Protein AF-A0A291L810-F1 (afdb_monomer_lite)

pLDDT: mean 79.3, std 9.6, range [50.78, 90.25]

Organism: Crocidura elongata (NCBI:txid61088)

Secondary structure (DSSP, 8-state):
-HHHHHHHHHHHHHHHHHHH--HHHHHHHHHHHHHHHHHHHHHHTT--HHHHHHHHHHHHHHHHHHHHHS--TT-TT-HHHHHHHHHHHHHHHHHHHHHHHHHHTT-------SS-HHHHHHHHHHHHHHHHH-GGGHHHHHHHHHHHHHHHHHHHTT-TTHHHHHHHHHHHHHTS--S--S-HHHHHHHHHHHHHHHHHHHHH----HHHH--

InterPro domains:
  IPR029713 Transmembrane protein 168 [PTHR14437] (1-214)

Structure (mmCIF, N/CA/C/O backbone):
data_AF-A0A291L810-F1
#
_entry.id   AF-A0A291L810-F1
#
loop_
_atom_site.group_PDB
_atom_site.id
_atom_site.type_symbol
_atom_site.label_atom_id
_atom_site.label_alt_id
_atom_site.label_comp_id
_atom_site.label_asym_id
_atom_site.label_entity_id
_atom_site.label_seq_id
_atom_site.pdbx_PDB_ins_code
_atom_site.Cartn_x
_atom_site.Cartn_y
_atom_site.Cartn_z
_atom_site.occupancy
_atom_site.B_iso_or_equiv
_atom_site.auth_seq_id
_atom_site.auth_comp_id
_atom_site.auth_asym_id
_atom_site.auth_atom_id
_atom_site.pdbx_PDB_model_num
ATOM 1 N N . ALA A 1 1 ? -8.582 -10.663 -1.928 1.00 64.94 1 ALA A N 1
ATOM 2 C CA . ALA A 1 1 ? -8.037 -9.400 -2.481 1.00 64.94 1 ALA A CA 1
ATOM 3 C C . ALA A 1 1 ? -6.508 -9.417 -2.631 1.00 64.94 1 ALA A C 1
ATOM 5 O O . ALA A 1 1 ? -6.028 -9.236 -3.743 1.00 64.94 1 ALA A O 1
ATOM 6 N N . ARG A 1 2 ? -5.734 -9.691 -1.564 1.00 77.38 2 ARG A N 1
ATOM 7 C CA . ARG A 1 2 ? -4.259 -9.557 -1.574 1.00 77.38 2 ARG A CA 1
ATOM 8 C C . ARG A 1 2 ? -3.499 -10.483 -2.536 1.00 77.38 2 ARG A C 1
ATOM 10 O O . ARG A 1 2 ? -2.485 -10.066 -3.075 1.00 77.38 2 ARG A O 1
ATOM 17 N N . PHE A 1 3 ? -3.995 -11.693 -2.800 1.00 81.00 3 PHE A N 1
ATOM 18 C CA . PHE A 1 3 ? -3.371 -12.594 -3.780 1.00 81.00 3 PHE A CA 1
ATOM 19 C C . PHE A 1 3 ? -3.403 -12.014 -5.204 1.00 81.00 3 PHE A C 1
ATOM 21 O O . PHE A 1 3 ? -2.368 -11.935 -5.852 1.00 81.00 3 PHE A O 1
ATOM 28 N N . ASN A 1 4 ? -4.560 -11.519 -5.657 1.00 84.62 4 ASN A N 1
ATOM 29 C CA . ASN A 1 4 ? -4.678 -10.881 -6.974 1.00 84.62 4 ASN A CA 1
ATOM 30 C C . ASN A 1 4 ? -3.794 -9.637 -7.084 1.00 84.62 4 ASN A C 1
ATOM 32 O O . ASN A 1 4 ? -3.175 -9.427 -8.120 1.00 84.62 4 ASN A O 1
ATOM 36 N N . LEU A 1 5 ? -3.700 -8.848 -6.009 1.00 83.69 5 LEU A N 1
ATOM 37 C CA . LEU A 1 5 ? -2.794 -7.703 -5.946 1.00 83.69 5 LEU A CA 1
ATOM 38 C C . LEU A 1 5 ? -1.328 -8.141 -6.095 1.00 83.69 5 LEU A C 1
ATOM 40 O O . LEU A 1 5 ? -0.593 -7.540 -6.868 1.00 83.69 5 LEU A O 1
ATOM 44 N N . LEU A 1 6 ? -0.912 -9.211 -5.409 1.00 85.56 6 LEU A N 1
ATOM 45 C CA . LEU A 1 6 ? 0.442 -9.755 -5.528 1.00 85.56 6 LEU A CA 1
ATOM 46 C C . LEU A 1 6 ? 0.737 -10.211 -6.960 1.00 85.56 6 LEU A C 1
ATOM 48 O O . LEU A 1 6 ? 1.769 -9.843 -7.508 1.00 85.56 6 LEU A O 1
ATOM 52 N N . VAL A 1 7 ? -0.186 -10.943 -7.591 1.00 87.00 7 VAL A N 1
ATOM 53 C CA . VAL A 1 7 ? -0.047 -11.372 -8.993 1.00 87.00 7 VAL A CA 1
ATOM 54 C C . VAL A 1 7 ? 0.062 -10.166 -9.929 1.00 87.00 7 VAL A C 1
ATOM 56 O O . VAL A 1 7 ? 0.928 -10.154 -10.801 1.00 87.00 7 VAL A O 1
ATOM 59 N N . ALA A 1 8 ? -0.761 -9.133 -9.719 1.00 86.81 8 ALA A N 1
ATOM 60 C CA . ALA A 1 8 ? -0.705 -7.894 -10.491 1.00 86.81 8 ALA A CA 1
ATOM 61 C C . ALA A 1 8 ? 0.661 -7.204 -10.356 1.00 86.81 8 ALA A C 1
ATOM 63 O O . ALA A 1 8 ? 1.276 -6.840 -11.354 1.00 86.81 8 ALA A O 1
ATOM 64 N N . ILE A 1 9 ? 1.164 -7.074 -9.125 1.00 86.75 9 ILE A N 1
ATOM 65 C CA . ILE A 1 9 ? 2.464 -6.462 -8.837 1.00 86.75 9 ILE A CA 1
ATOM 66 C C . ILE A 1 9 ? 3.596 -7.269 -9.482 1.00 86.75 9 ILE A C 1
ATOM 68 O O . ILE A 1 9 ? 4.455 -6.692 -10.145 1.00 86.75 9 ILE A O 1
ATOM 72 N N . CYS A 1 10 ? 3.595 -8.597 -9.333 1.00 86.75 10 CYS A N 1
ATOM 73 C CA . CYS A 1 10 ? 4.609 -9.459 -9.935 1.00 86.75 10 CYS A CA 1
ATOM 74 C C . CYS A 1 10 ? 4.617 -9.346 -11.462 1.00 86.75 10 CYS A C 1
ATOM 76 O O . CYS A 1 10 ? 5.689 -9.216 -12.049 1.00 86.75 10 CYS A O 1
ATOM 78 N N . LEU A 1 11 ? 3.440 -9.355 -12.097 1.00 86.62 11 LEU A N 1
ATOM 79 C CA . LEU A 1 11 ? 3.327 -9.199 -13.545 1.00 86.62 11 LEU A CA 1
ATOM 80 C C . LEU A 1 11 ? 3.824 -7.818 -13.995 1.00 86.62 11 LEU A C 1
ATOM 82 O O . LEU A 1 11 ? 4.634 -7.743 -14.914 1.00 86.62 11 LEU A O 1
ATOM 86 N N . GLY A 1 12 ? 3.421 -6.746 -13.307 1.00 84.75 12 GLY A N 1
ATOM 87 C CA . GLY A 1 12 ? 3.855 -5.384 -13.625 1.00 84.75 12 GLY A CA 1
ATOM 88 C C . GLY A 1 12 ? 5.368 -5.192 -13.508 1.00 84.75 12 GLY A C 1
ATOM 89 O O . GLY A 1 12 ? 5.995 -4.600 -14.385 1.00 84.75 12 GLY A O 1
ATOM 90 N N . LEU A 1 13 ? 5.987 -5.747 -12.462 1.00 84.81 13 LEU A N 1
ATOM 91 C CA . LEU A 1 13 ? 7.443 -5.713 -12.295 1.00 84.81 13 LEU A CA 1
ATOM 92 C C . LEU A 1 13 ? 8.166 -6.568 -13.337 1.00 84.81 13 LEU A C 1
ATOM 94 O O . LEU A 1 13 ? 9.202 -6.151 -13.853 1.00 84.81 13 LEU A O 1
ATOM 98 N N . TYR A 1 14 ? 7.613 -7.734 -13.674 1.00 84.50 14 TYR A N 1
ATOM 99 C CA . TYR A 1 14 ? 8.175 -8.621 -14.687 1.00 84.50 14 TYR A CA 1
ATOM 100 C C . TYR A 1 14 ? 8.178 -7.980 -16.076 1.00 84.50 14 TYR A C 1
ATOM 102 O O . TYR A 1 14 ? 9.209 -7.995 -16.740 1.00 84.50 14 TYR A O 1
ATOM 110 N N . VAL A 1 15 ? 7.067 -7.368 -16.498 1.00 84.06 15 VAL A N 1
ATOM 111 C CA . VAL A 1 15 ? 6.963 -6.678 -17.799 1.00 84.06 15 VAL A CA 1
ATOM 112 C C . VAL A 1 15 ? 7.990 -5.555 -17.899 1.00 84.06 15 VAL A C 1
ATOM 114 O O . VAL A 1 15 ? 8.681 -5.415 -18.911 1.00 84.06 15 VAL A O 1
ATOM 117 N N . ARG A 1 16 ? 8.142 -4.785 -16.819 1.00 80.31 16 ARG A N 1
ATOM 118 C CA . ARG A 1 16 ? 9.119 -3.696 -16.755 1.00 80.31 16 ARG A CA 1
ATOM 119 C C . ARG A 1 16 ? 10.543 -4.220 -16.796 1.00 80.31 16 ARG A C 1
ATOM 121 O O . ARG A 1 16 ? 11.357 -3.661 -17.527 1.00 80.31 16 ARG A O 1
ATOM 128 N N . TRP A 1 17 ? 10.847 -5.301 -16.079 1.00 83.44 17 TRP A N 1
ATOM 129 C CA . TRP A 1 17 ? 12.155 -5.950 -16.150 1.00 83.44 17 TRP A CA 1
ATOM 130 C C . TRP A 1 17 ? 12.455 -6.513 -17.547 1.00 83.44 17 TRP A C 1
ATOM 132 O O . TRP A 1 17 ? 13.520 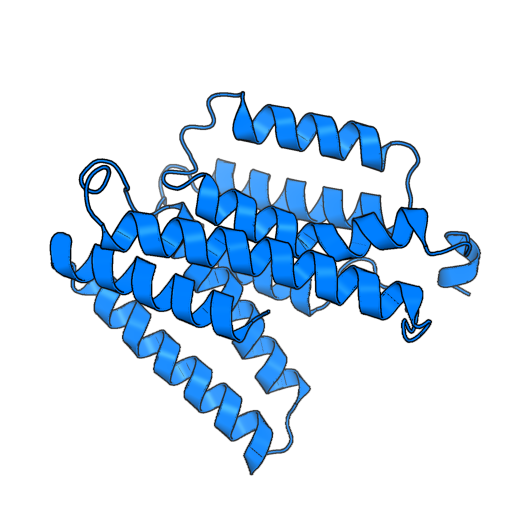-6.228 -18.087 1.00 83.44 17 TRP A O 1
ATOM 142 N N . GLU A 1 18 ? 11.517 -7.249 -18.154 1.00 81.19 18 GLU A N 1
ATOM 143 C CA . GLU A 1 18 ? 11.664 -7.878 -19.478 1.00 81.19 18 GLU A CA 1
ATOM 144 C C . GLU A 1 18 ? 12.058 -6.854 -20.549 1.00 81.19 18 GLU A C 1
ATOM 146 O O . GLU A 1 18 ? 12.870 -7.140 -21.426 1.00 81.19 18 GLU A O 1
ATOM 151 N N . LYS A 1 19 ? 11.505 -5.643 -20.460 1.00 75.94 19 LYS A N 1
ATOM 152 C CA . LYS A 1 19 ? 11.691 -4.600 -21.470 1.00 75.94 19 LYS A CA 1
ATOM 153 C C . LYS A 1 19 ? 12.819 -3.616 -21.154 1.00 75.94 19 LYS A C 1
ATOM 155 O O . LYS A 1 19 ? 13.452 -3.123 -22.081 1.00 75.94 19 LYS A O 1
ATOM 160 N N . THR A 1 20 ? 13.082 -3.315 -19.879 1.00 74.38 20 THR A N 1
ATOM 161 C CA . THR A 1 20 ? 14.196 -2.421 -19.491 1.00 74.38 20 THR A CA 1
ATOM 162 C C . THR A 1 20 ? 15.519 -3.155 -19.291 1.00 74.38 20 THR A C 1
ATOM 164 O O . THR A 1 20 ? 16.556 -2.500 -19.211 1.00 74.38 20 THR A O 1
ATOM 167 N N . ALA A 1 21 ? 15.495 -4.490 -19.170 1.00 76.06 21 ALA A N 1
ATOM 168 C CA . ALA A 1 21 ? 16.636 -5.332 -18.798 1.00 76.06 21 ALA A CA 1
ATOM 169 C C . ALA A 1 21 ? 17.384 -4.842 -17.539 1.00 76.06 21 ALA A C 1
ATOM 171 O O . ALA A 1 21 ? 18.554 -5.163 -17.325 1.00 76.06 21 ALA A O 1
ATOM 172 N N . ASN A 1 22 ? 16.717 -4.055 -16.687 1.00 78.19 22 ASN A N 1
ATOM 173 C CA . ASN A 1 22 ? 17.349 -3.418 -15.544 1.00 78.19 22 ASN A CA 1
ATOM 174 C C . ASN A 1 22 ? 17.525 -4.431 -14.406 1.00 78.19 22 ASN A C 1
ATOM 176 O O . ASN A 1 22 ? 16.554 -4.875 -13.786 1.00 78.19 22 ASN A O 1
ATOM 180 N N . SER A 1 23 ? 18.777 -4.776 -14.108 1.00 82.31 23 SER A N 1
ATOM 181 C CA . SER A 1 23 ? 19.137 -5.725 -13.053 1.00 82.31 23 SER A CA 1
ATOM 182 C C . SER A 1 23 ? 18.634 -5.302 -11.670 1.00 82.31 23 SER A C 1
ATOM 184 O O . SER A 1 23 ? 18.330 -6.170 -10.853 1.00 82.31 23 SER A O 1
ATOM 186 N N . LEU A 1 24 ? 18.453 -4.001 -11.416 1.00 81.31 24 LEU A N 1
ATOM 187 C CA . LEU A 1 24 ? 17.927 -3.500 -10.143 1.00 81.31 24 LEU A CA 1
ATOM 188 C C . LEU A 1 24 ? 16.493 -3.975 -9.879 1.00 81.31 24 LEU A C 1
ATOM 190 O O . LEU A 1 24 ? 16.187 -4.381 -8.760 1.00 81.31 24 LEU A O 1
ATOM 194 N N . ILE A 1 25 ? 15.629 -3.986 -10.902 1.00 82.06 25 ILE A N 1
ATOM 195 C CA . ILE A 1 25 ? 14.236 -4.449 -10.762 1.00 82.06 25 ILE A CA 1
ATOM 196 C C . ILE A 1 25 ? 14.217 -5.939 -10.409 1.00 82.06 25 ILE A C 1
ATOM 198 O O . ILE A 1 25 ? 13.468 -6.355 -9.527 1.00 82.06 25 ILE A O 1
ATOM 202 N N . LEU A 1 26 ? 15.086 -6.731 -11.043 1.00 83.50 26 LEU A N 1
ATOM 203 C CA . LEU A 1 26 ? 15.217 -8.160 -10.763 1.00 83.50 26 LEU A CA 1
ATOM 204 C C . LEU A 1 26 ? 15.710 -8.419 -9.335 1.00 83.50 26 LEU A C 1
ATOM 206 O O . LEU A 1 26 ? 15.138 -9.249 -8.632 1.00 83.50 26 LEU A O 1
ATOM 210 N N . VAL A 1 27 ? 16.745 -7.698 -8.892 1.00 87.06 27 VAL A N 1
ATOM 211 C CA . VAL A 1 27 ? 17.282 -7.821 -7.528 1.00 87.06 27 VAL A CA 1
ATOM 212 C C . VAL A 1 27 ? 16.207 -7.484 -6.499 1.00 87.06 27 VAL A C 1
ATOM 214 O O . VAL A 1 27 ? 16.008 -8.245 -5.554 1.00 87.06 27 VAL A O 1
ATOM 217 N N . ILE A 1 28 ? 15.468 -6.391 -6.706 1.00 85.69 28 ILE A N 1
ATOM 218 C CA . ILE A 1 28 ? 14.358 -5.991 -5.836 1.00 85.69 28 ILE A CA 1
ATOM 219 C C . ILE A 1 28 ? 13.256 -7.057 -5.821 1.00 85.69 28 ILE A C 1
ATOM 221 O O . ILE A 1 28 ? 12.733 -7.398 -4.760 1.00 85.69 28 ILE A O 1
ATOM 225 N N . PHE A 1 29 ? 12.920 -7.614 -6.983 1.00 83.06 29 PHE A N 1
ATOM 226 C CA . PHE A 1 29 ? 11.912 -8.660 -7.098 1.00 83.06 29 PHE A CA 1
ATOM 227 C C . PHE A 1 29 ? 12.305 -9.931 -6.329 1.00 83.06 29 PHE A C 1
ATOM 229 O O . PHE A 1 29 ? 11.512 -10.447 -5.539 1.00 83.06 29 PHE A O 1
ATOM 236 N N . ILE A 1 30 ? 13.547 -10.399 -6.496 1.00 87.12 30 ILE A N 1
ATOM 237 C CA . ILE A 1 30 ? 14.083 -11.571 -5.785 1.00 87.12 30 ILE A CA 1
ATOM 238 C C . ILE A 1 30 ? 14.142 -11.309 -4.277 1.00 87.12 30 ILE A C 1
ATOM 240 O O . ILE A 1 30 ? 13.699 -12.151 -3.492 1.00 87.12 30 ILE A O 1
ATOM 244 N N . LEU A 1 31 ? 14.633 -10.134 -3.868 1.00 89.12 31 LEU A N 1
ATOM 245 C CA . LEU A 1 31 ? 14.649 -9.721 -2.465 1.00 89.12 31 LEU A CA 1
ATOM 246 C C . LEU A 1 31 ? 13.238 -9.761 -1.871 1.00 89.12 31 LEU A C 1
ATOM 248 O O . LEU A 1 31 ? 13.052 -10.185 -0.734 1.00 89.12 31 LEU A O 1
ATOM 252 N N . GLY A 1 32 ? 12.229 -9.405 -2.661 1.00 85.56 32 GLY A N 1
ATOM 253 C CA . GLY A 1 32 ? 10.847 -9.459 -2.221 1.00 85.56 32 GLY A CA 1
ATOM 254 C C . GLY A 1 32 ? 10.278 -10.839 -2.009 1.00 85.56 32 GLY A C 1
ATOM 255 O O . GLY A 1 32 ? 9.612 -11.075 -1.001 1.00 85.56 32 GLY A O 1
ATOM 256 N N . LEU A 1 33 ? 10.585 -11.772 -2.905 1.00 86.56 33 LEU A N 1
ATOM 257 C CA . LEU A 1 33 ? 10.244 -13.175 -2.691 1.00 86.56 33 LEU A CA 1
ATOM 258 C C . LEU A 1 33 ? 10.929 -13.721 -1.434 1.00 86.56 33 LEU A C 1
ATOM 260 O O . LEU A 1 33 ? 10.309 -14.460 -0.672 1.00 86.56 33 LEU A O 1
ATOM 264 N N . PHE A 1 34 ? 12.169 -13.305 -1.174 1.00 89.31 34 PHE A N 1
ATOM 265 C CA . PHE A 1 34 ? 12.895 -13.689 0.033 1.00 89.31 34 PHE A CA 1
ATOM 266 C C . PHE A 1 34 ? 12.247 -13.131 1.309 1.00 89.31 34 PHE A C 1
ATOM 268 O O . PHE A 1 34 ? 12.009 -13.885 2.252 1.00 89.31 34 PHE A O 1
ATOM 275 N N . VAL A 1 35 ? 11.882 -11.844 1.329 1.00 89.06 35 VAL A N 1
ATOM 276 C CA . VAL A 1 35 ? 11.187 -11.213 2.466 1.00 89.06 35 VAL A CA 1
ATOM 277 C C . VAL A 1 35 ? 9.827 -11.866 2.721 1.00 89.06 35 VAL A C 1
ATOM 279 O O . VAL A 1 35 ? 9.501 -12.167 3.870 1.00 89.06 35 VAL A O 1
ATOM 282 N N . LEU A 1 36 ? 9.051 -12.156 1.671 1.00 86.81 36 LEU A N 1
ATOM 283 C CA . LEU A 1 36 ? 7.776 -12.872 1.796 1.00 86.81 36 LEU A CA 1
ATOM 284 C C . LEU A 1 36 ? 7.968 -14.321 2.276 1.00 86.81 36 LEU A C 1
ATOM 286 O O . LEU A 1 36 ? 7.165 -14.825 3.066 1.00 86.81 36 LEU A O 1
ATOM 290 N N . GLY A 1 37 ? 9.047 -14.980 1.847 1.00 87.69 37 GLY A N 1
ATOM 291 C CA . GLY A 1 37 ? 9.449 -16.297 2.337 1.00 87.69 37 GLY A CA 1
ATOM 292 C C . GLY A 1 37 ? 9.769 -16.279 3.833 1.00 87.69 37 GLY A C 1
ATOM 293 O O . GLY A 1 37 ? 9.211 -17.075 4.586 1.00 87.69 37 GLY A O 1
ATOM 294 N N . ILE A 1 38 ? 10.583 -15.320 4.289 1.00 88.88 38 ILE A N 1
ATOM 295 C CA . ILE A 1 38 ? 10.876 -15.122 5.718 1.00 88.88 38 ILE A CA 1
ATOM 296 C C . ILE A 1 38 ? 9.594 -14.831 6.497 1.00 88.88 38 ILE A C 1
ATOM 298 O O . ILE A 1 38 ? 9.373 -15.432 7.545 1.00 88.88 38 ILE A O 1
ATOM 302 N N . ALA A 1 39 ? 8.725 -13.955 5.986 1.00 88.62 39 ALA A N 1
ATOM 303 C CA . ALA A 1 39 ? 7.445 -13.667 6.623 1.00 88.62 39 ALA A CA 1
ATOM 304 C C . ALA A 1 39 ? 6.593 -14.940 6.763 1.00 88.62 39 ALA A C 1
ATOM 306 O O . ALA A 1 39 ? 5.995 -15.170 7.814 1.00 88.62 39 ALA A O 1
ATOM 307 N N . SER A 1 40 ? 6.589 -15.808 5.749 1.00 86.50 40 SER A N 1
ATOM 308 C CA . SER A 1 40 ? 5.877 -17.090 5.794 1.00 86.50 40 SER A CA 1
ATOM 309 C C . SER A 1 40 ? 6.468 -18.036 6.847 1.00 86.50 40 SER A C 1
ATOM 311 O O . SER A 1 40 ? 5.721 -18.641 7.612 1.00 86.50 40 SER A O 1
ATOM 313 N N . ILE A 1 41 ? 7.799 -18.121 6.950 1.00 89.88 41 ILE A N 1
ATOM 314 C CA . ILE A 1 41 ? 8.481 -18.923 7.980 1.00 89.88 41 ILE A CA 1
ATOM 315 C C . ILE A 1 41 ? 8.173 -18.380 9.381 1.00 89.88 41 ILE A C 1
ATOM 317 O O . ILE A 1 41 ? 7.841 -19.148 10.279 1.00 89.88 41 ILE A O 1
ATOM 321 N N . LEU A 1 42 ? 8.232 -17.061 9.578 1.00 87.56 42 LEU A N 1
ATOM 322 C CA . LEU A 1 42 ? 7.894 -16.432 10.858 1.00 87.56 42 LEU A CA 1
ATOM 323 C C . LEU A 1 42 ? 6.446 -16.713 11.273 1.00 87.56 42 LEU A C 1
ATOM 325 O O . LEU A 1 42 ? 6.183 -16.919 12.457 1.00 87.56 42 LEU A O 1
ATOM 329 N N . TYR A 1 43 ? 5.530 -16.758 10.303 1.00 88.12 43 TYR A N 1
ATOM 330 C CA . TYR A 1 43 ? 4.129 -17.085 10.543 1.00 88.12 43 TYR A CA 1
ATOM 331 C C . TYR A 1 43 ? 3.955 -18.547 10.960 1.00 88.12 43 TYR A C 1
ATOM 333 O O . TYR A 1 43 ? 3.457 -18.821 12.046 1.00 88.12 43 TYR A O 1
ATOM 341 N N . TYR A 1 44 ? 4.400 -19.487 10.122 1.00 87.94 44 TYR A N 1
ATOM 342 C CA . TYR A 1 44 ? 4.106 -20.908 10.318 1.00 87.94 44 TYR A CA 1
ATOM 343 C C . TYR A 1 44 ? 5.023 -21.599 11.328 1.00 87.94 44 TYR A C 1
ATOM 345 O O . TYR A 1 44 ? 4.573 -22.482 12.050 1.00 87.94 44 TYR A O 1
ATOM 353 N N . TYR A 1 45 ? 6.303 -21.229 11.373 1.00 88.81 45 TYR A N 1
ATOM 354 C CA . TYR A 1 45 ? 7.297 -21.924 12.190 1.00 88.81 45 TYR A CA 1
ATOM 355 C C . TYR A 1 45 ? 7.465 -21.283 13.567 1.00 88.81 45 TYR A C 1
ATOM 357 O O . TYR A 1 45 ? 7.513 -21.976 14.579 1.00 88.81 45 TYR A O 1
ATOM 365 N N . PHE A 1 46 ? 7.525 -19.951 13.617 1.00 85.38 46 PHE A N 1
ATOM 366 C CA . PHE A 1 46 ? 7.744 -19.216 14.866 1.00 85.38 46 PHE A CA 1
ATOM 367 C C . PHE A 1 46 ? 6.448 -18.732 15.527 1.00 85.38 46 PHE A C 1
ATOM 369 O O . PHE A 1 46 ? 6.512 -18.173 16.620 1.00 85.38 46 PHE A O 1
ATOM 376 N N . SER A 1 47 ? 5.281 -18.931 14.894 1.00 85.38 47 SER A N 1
ATOM 377 C CA . SER A 1 47 ? 3.980 -18.417 15.364 1.00 85.38 47 SER A CA 1
ATOM 378 C C . SER A 1 47 ? 3.994 -16.905 15.657 1.00 85.38 47 SER A C 1
ATOM 380 O O . SER A 1 47 ? 3.214 -16.396 16.461 1.00 85.38 47 SER A O 1
ATOM 382 N N . MET A 1 48 ? 4.895 -16.157 15.009 1.00 86.56 48 MET A N 1
ATOM 383 C CA . MET A 1 48 ? 5.049 -14.712 15.179 1.00 86.56 48 MET A CA 1
ATOM 384 C C . MET A 1 48 ? 4.189 -13.971 14.153 1.00 86.56 48 MET A C 1
ATOM 386 O O . MET A 1 48 ? 4.691 -13.312 13.237 1.00 86.56 48 MET A O 1
ATOM 390 N N . GLU A 1 49 ? 2.869 -14.071 14.315 1.00 85.81 49 GLU A N 1
ATOM 391 C CA . GLU A 1 49 ? 1.888 -13.537 13.362 1.00 85.81 49 GLU A CA 1
ATOM 392 C C . GLU A 1 49 ? 2.050 -12.030 13.128 1.00 85.81 49 GLU A C 1
ATOM 394 O O . GLU A 1 49 ? 2.051 -11.567 11.989 1.00 85.81 49 GLU A O 1
ATOM 399 N N . ALA A 1 50 ? 2.256 -11.256 14.198 1.00 83.06 50 ALA A N 1
ATOM 400 C CA . ALA A 1 50 ? 2.392 -9.804 14.108 1.00 83.06 50 ALA A CA 1
ATOM 401 C C . ALA A 1 50 ? 3.638 -9.377 13.316 1.00 83.06 50 ALA A C 1
ATOM 403 O O . ALA A 1 50 ? 3.560 -8.462 12.496 1.00 83.06 50 ALA A O 1
ATOM 404 N N . ALA A 1 51 ? 4.776 -10.048 13.527 1.00 82.69 51 ALA A N 1
ATOM 405 C CA . ALA A 1 51 ? 6.023 -9.746 12.826 1.00 82.69 51 ALA A CA 1
ATOM 406 C C . ALA A 1 51 ? 5.940 -10.127 11.341 1.00 82.69 51 ALA A C 1
ATOM 408 O O . ALA A 1 51 ? 6.372 -9.363 10.479 1.00 82.69 51 ALA A O 1
ATOM 409 N N . SER A 1 52 ? 5.325 -11.274 11.042 1.00 87.06 52 SER A N 1
ATOM 410 C CA . SER A 1 52 ? 5.072 -11.715 9.670 1.00 87.06 52 SER A CA 1
ATOM 411 C C . SER A 1 52 ? 4.162 -10.745 8.912 1.00 87.06 52 SER A C 1
ATOM 413 O O . SER A 1 52 ? 4.518 -10.257 7.836 1.00 87.06 52 SER A O 1
ATOM 415 N N . LEU A 1 53 ? 3.011 -10.406 9.503 1.00 85.62 53 LEU A N 1
ATOM 416 C CA . LEU A 1 53 ? 2.055 -9.480 8.902 1.00 85.62 53 LEU A CA 1
ATOM 417 C C . LEU A 1 53 ? 2.687 -8.106 8.695 1.00 85.62 53 LEU A C 1
ATOM 419 O O . LEU A 1 53 ? 2.540 -7.534 7.618 1.00 85.62 53 LEU A O 1
ATOM 423 N N . SER A 1 54 ? 3.437 -7.623 9.687 1.00 86.94 54 SER A N 1
ATOM 424 C CA . SER A 1 54 ? 4.228 -6.399 9.598 1.00 86.94 54 SER A CA 1
ATOM 425 C C . SER A 1 54 ? 5.137 -6.432 8.362 1.00 86.94 54 SER A C 1
ATOM 427 O O . SER A 1 54 ? 4.894 -5.702 7.403 1.00 86.94 54 SER A O 1
ATOM 429 N N . LEU A 1 55 ? 6.083 -7.371 8.285 1.00 87.50 55 LEU A N 1
ATOM 430 C CA . LEU A 1 55 ? 6.998 -7.484 7.142 1.00 87.50 55 LEU A CA 1
ATOM 431 C C . LEU A 1 55 ? 6.272 -7.559 5.792 1.00 87.50 55 LEU A C 1
ATOM 433 O O . LEU A 1 55 ? 6.667 -6.875 4.847 1.00 87.50 55 LEU A O 1
ATOM 437 N N . SER A 1 56 ? 5.184 -8.332 5.710 1.00 86.56 56 SER A N 1
ATOM 438 C CA . SER A 1 56 ? 4.406 -8.452 4.475 1.00 86.56 56 SER A CA 1
ATOM 439 C C . SER A 1 56 ? 3.787 -7.119 4.037 1.00 86.56 56 SER A C 1
ATOM 441 O O . SER A 1 56 ? 3.905 -6.753 2.872 1.00 86.56 56 SER A O 1
ATOM 443 N N . ASN A 1 57 ? 3.186 -6.358 4.959 1.00 88.88 57 ASN A N 1
ATOM 444 C CA . ASN A 1 57 ? 2.527 -5.082 4.663 1.00 88.88 57 ASN A CA 1
ATOM 445 C C . ASN A 1 57 ? 3.533 -4.014 4.223 1.00 88.88 57 ASN A C 1
ATOM 447 O O . ASN A 1 57 ? 3.302 -3.324 3.231 1.00 88.88 57 ASN A O 1
ATOM 451 N N . LEU A 1 58 ? 4.679 -3.925 4.909 1.00 89.19 58 LEU A N 1
ATOM 452 C CA . LEU A 1 58 ? 5.761 -3.023 4.502 1.00 89.19 58 LEU A CA 1
ATOM 453 C C . LEU A 1 58 ? 6.228 -3.352 3.087 1.00 89.19 58 LEU A C 1
ATOM 455 O O . LEU A 1 58 ? 6.375 -2.461 2.251 1.00 89.19 58 LEU A O 1
ATOM 459 N N . TRP A 1 59 ? 6.414 -4.641 2.806 1.00 90.25 59 TRP A N 1
ATOM 460 C CA . TRP A 1 59 ? 6.879 -5.082 1.503 1.00 90.25 59 TRP A CA 1
ATOM 461 C C . TRP A 1 59 ? 5.854 -4.832 0.388 1.00 90.25 59 TRP A C 1
ATOM 463 O O . TRP A 1 59 ? 6.221 -4.403 -0.705 1.00 90.25 59 TRP A O 1
ATOM 473 N N . PHE A 1 60 ? 4.561 -5.025 0.659 1.00 86.88 60 PHE A N 1
ATOM 474 C CA . PHE A 1 60 ? 3.496 -4.684 -0.289 1.00 86.88 60 PHE A CA 1
ATOM 475 C C . PHE A 1 60 ? 3.477 -3.193 -0.627 1.00 86.88 60 PHE A C 1
ATOM 477 O O . PHE A 1 60 ? 3.438 -2.844 -1.809 1.00 86.88 60 PHE A O 1
ATOM 484 N N . GLY A 1 61 ? 3.554 -2.326 0.388 1.00 86.50 61 GLY A N 1
ATOM 485 C CA . GLY A 1 61 ? 3.645 -0.879 0.187 1.00 86.50 61 GLY A CA 1
ATOM 486 C C . GLY A 1 61 ? 4.860 -0.492 -0.657 1.00 86.50 61 GLY A C 1
ATOM 487 O O . GLY A 1 61 ? 4.752 0.308 -1.586 1.00 86.50 61 GLY A O 1
ATOM 488 N N . PHE A 1 62 ? 6.000 -1.135 -0.395 1.00 89.19 62 PHE A N 1
ATOM 489 C CA . PHE A 1 62 ? 7.234 -0.928 -1.144 1.00 89.19 62 PHE A CA 1
ATOM 490 C C . PHE A 1 62 ? 7.119 -1.330 -2.621 1.00 89.19 62 PHE A C 1
ATOM 492 O O . PHE A 1 62 ? 7.410 -0.524 -3.505 1.00 89.19 62 PHE A O 1
ATOM 499 N N . LEU A 1 63 ? 6.649 -2.544 -2.922 1.00 88.50 63 LEU A N 1
ATOM 500 C CA . LEU A 1 63 ? 6.523 -2.996 -4.312 1.00 88.50 63 LEU A CA 1
ATOM 501 C C . LEU A 1 63 ? 5.511 -2.163 -5.110 1.00 88.50 63 LEU A C 1
ATOM 503 O O . LEU A 1 63 ? 5.740 -1.866 -6.284 1.00 88.50 63 LEU A O 1
ATOM 507 N N . LEU A 1 64 ? 4.396 -1.776 -4.483 1.00 86.62 64 LEU A N 1
ATOM 508 C CA . LEU A 1 64 ? 3.378 -0.960 -5.138 1.00 86.62 64 LEU A CA 1
ATOM 509 C C . LEU A 1 64 ? 3.870 0.477 -5.369 1.00 86.62 64 LEU A C 1
ATOM 511 O O . LEU A 1 64 ? 3.604 1.053 -6.425 1.00 86.62 64 LEU A O 1
ATOM 515 N N . GLY A 1 65 ? 4.656 1.022 -4.434 1.00 86.81 65 GLY A N 1
ATOM 516 C CA . GLY A 1 65 ? 5.381 2.277 -4.628 1.00 86.81 65 GLY A CA 1
ATOM 517 C C . GLY A 1 65 ? 6.354 2.203 -5.802 1.00 86.81 65 GLY A C 1
ATOM 518 O O . GLY A 1 65 ? 6.339 3.076 -6.667 1.00 86.81 65 GLY A O 1
ATOM 519 N N . LEU A 1 66 ? 7.121 1.116 -5.917 1.00 85.25 66 LEU A N 1
ATOM 520 C CA . LEU A 1 66 ? 8.030 0.911 -7.046 1.00 85.25 66 LEU A CA 1
ATOM 521 C C . LEU A 1 66 ? 7.273 0.913 -8.387 1.00 85.25 66 LEU A C 1
ATOM 523 O O . LEU A 1 66 ? 7.695 1.565 -9.341 1.00 85.25 66 LEU A O 1
ATOM 527 N N . LEU A 1 67 ? 6.117 0.240 -8.446 1.00 84.69 67 LEU A N 1
ATOM 528 C CA . LEU A 1 67 ? 5.260 0.202 -9.635 1.00 84.69 67 LEU A CA 1
ATOM 529 C C . LEU A 1 67 ? 4.665 1.582 -9.986 1.00 84.69 67 LEU A C 1
ATOM 531 O O . LEU A 1 67 ? 4.471 1.895 -11.160 1.00 84.69 67 LEU A O 1
ATOM 535 N N . CYS A 1 68 ? 4.409 2.434 -8.994 1.00 81.56 68 CYS A N 1
ATOM 536 C CA . CYS A 1 68 ? 3.902 3.790 -9.204 1.00 81.56 68 CYS A CA 1
ATOM 537 C C . CYS A 1 68 ? 4.921 4.717 -9.896 1.00 81.56 68 CYS A C 1
ATOM 539 O O . CYS A 1 68 ? 4.541 5.504 -10.768 1.00 81.56 68 CYS A O 1
ATOM 541 N N . PHE A 1 69 ? 6.200 4.627 -9.516 1.00 76.12 69 PHE A N 1
ATOM 542 C CA . PHE A 1 69 ? 7.236 5.592 -9.919 1.00 76.12 69 PHE A CA 1
ATOM 543 C C . PHE A 1 69 ? 8.137 5.143 -11.069 1.00 76.12 69 PHE A C 1
ATOM 545 O O . PHE A 1 69 ? 8.749 5.983 -11.722 1.00 76.12 69 PHE A O 1
ATOM 552 N N . LEU A 1 70 ? 8.230 3.841 -11.328 1.00 75.75 70 LEU A N 1
ATOM 553 C CA . LEU A 1 70 ? 8.942 3.330 -12.497 1.00 75.75 70 LEU A CA 1
ATOM 554 C C . LEU A 1 70 ? 8.261 3.816 -13.792 1.00 75.75 70 LEU A C 1
ATOM 556 O O . LEU A 1 70 ? 7.029 3.810 -13.892 1.00 75.75 70 LEU A O 1
ATOM 560 N N . ASP A 1 71 ? 9.088 4.233 -14.753 1.00 67.12 71 ASP A N 1
ATOM 561 C CA . ASP A 1 71 ? 8.667 4.865 -16.006 1.00 67.12 71 ASP A CA 1
ATOM 562 C C . ASP A 1 71 ? 7.689 3.984 -16.795 1.00 67.12 71 ASP A C 1
ATOM 564 O O . ASP A 1 71 ? 7.804 2.757 -16.796 1.00 67.12 71 ASP A O 1
ATOM 568 N N . ASN A 1 72 ? 6.711 4.625 -17.433 1.00 63.72 72 ASN A N 1
ATOM 569 C CA . ASN A 1 72 ? 5.643 3.994 -18.203 1.00 63.72 72 ASN A CA 1
ATOM 570 C C . ASN A 1 72 ? 5.641 4.363 -19.698 1.00 63.72 72 ASN A C 1
ATOM 572 O O . ASN A 1 72 ? 4.826 3.848 -20.471 1.00 63.72 72 ASN A O 1
ATOM 576 N N . SER A 1 73 ? 6.523 5.273 -20.110 1.00 58.44 73 SER A N 1
ATOM 577 C CA . SER A 1 73 ? 6.464 5.949 -21.409 1.00 58.44 73 SER A CA 1
ATOM 578 C C . SER A 1 73 ? 6.644 5.019 -22.615 1.00 58.44 73 SER A C 1
ATOM 580 O O . SER A 1 73 ? 6.022 5.246 -23.654 1.00 58.44 73 SER A O 1
ATOM 582 N N . SER A 1 74 ? 7.410 3.933 -22.486 1.00 59.03 74 SER A N 1
ATOM 583 C CA . SER A 1 74 ? 7.682 2.992 -23.584 1.00 59.03 74 SER A CA 1
ATOM 584 C C . SER A 1 74 ? 6.721 1.795 -23.667 1.00 59.03 74 SER A C 1
ATOM 586 O O . SER A 1 74 ? 6.804 1.021 -24.619 1.00 59.03 74 SER A O 1
ATOM 588 N N . PHE A 1 75 ? 5.774 1.649 -22.728 1.00 62.12 75 PHE A N 1
ATOM 589 C CA . PHE A 1 75 ? 5.003 0.403 -22.532 1.00 62.12 75 PHE A CA 1
ATOM 590 C C . PHE A 1 75 ? 3.507 0.523 -22.873 1.00 62.12 75 PHE A C 1
ATOM 592 O O . PHE A 1 75 ? 2.722 -0.386 -22.607 1.00 62.12 75 PHE A O 1
ATOM 599 N N . LYS A 1 76 ? 3.087 1.642 -23.481 1.00 60.97 76 LYS A N 1
ATOM 600 C CA . LYS A 1 76 ? 1.666 2.002 -23.668 1.00 60.97 76 LYS A CA 1
ATOM 601 C C . LYS A 1 76 ? 0.861 1.022 -24.541 1.00 60.97 76 LYS A C 1
ATOM 603 O O . LYS A 1 76 ? -0.356 0.983 -24.407 1.00 60.97 76 LYS A O 1
ATOM 608 N N . ASN A 1 77 ? 1.532 0.231 -25.385 1.00 63.47 77 ASN A N 1
ATOM 609 C CA . ASN A 1 77 ? 0.904 -0.704 -26.330 1.00 63.47 77 ASN A CA 1
ATOM 610 C C . ASN A 1 77 ? 1.155 -2.193 -26.003 1.00 63.47 77 ASN A C 1
ATOM 612 O O . ASN A 1 77 ? 0.751 -3.055 -26.783 1.00 63.47 77 ASN A O 1
ATOM 616 N N . ASP A 1 78 ? 1.828 -2.526 -24.894 1.00 77.44 78 ASP A N 1
ATOM 617 C CA . ASP A 1 78 ? 2.099 -3.925 -24.536 1.00 77.44 78 ASP A CA 1
ATOM 618 C C . ASP A 1 78 ? 0.880 -4.572 -23.854 1.00 77.44 78 ASP A C 1
ATOM 620 O O . ASP A 1 78 ? 0.384 -4.106 -22.827 1.00 77.44 78 ASP A O 1
ATOM 624 N N . VAL A 1 79 ? 0.435 -5.720 -24.377 1.00 80.94 79 VAL A N 1
ATOM 625 C CA . VAL A 1 79 ? -0.727 -6.471 -23.857 1.00 80.94 79 VAL A CA 1
ATOM 626 C C . VAL A 1 79 ? -0.554 -6.843 -22.377 1.00 80.94 79 VAL A C 1
ATOM 628 O O . VAL A 1 79 ? -1.516 -6.832 -21.612 1.00 80.94 79 VAL A O 1
ATOM 631 N N . LYS A 1 80 ? 0.678 -7.143 -21.945 1.00 79.44 80 LYS A N 1
ATOM 632 C CA . LYS A 1 80 ? 0.976 -7.537 -20.559 1.00 79.44 80 LYS A CA 1
ATOM 633 C C . LYS A 1 80 ? 0.819 -6.375 -19.560 1.00 79.44 80 LYS A C 1
ATOM 635 O O . LYS A 1 80 ? 0.409 -6.603 -18.421 1.00 79.44 80 LYS A O 1
ATOM 640 N N . GLU A 1 81 ? 1.094 -5.140 -19.982 1.00 80.75 81 GLU A N 1
ATOM 641 C CA . GLU A 1 81 ? 0.859 -3.939 -19.164 1.00 80.75 81 GLU A CA 1
ATOM 642 C C . GLU A 1 81 ? -0.650 -3.691 -19.012 1.00 80.75 81 GLU A C 1
ATOM 644 O O . GLU A 1 81 ? -1.136 -3.406 -17.919 1.00 80.75 81 GLU A O 1
ATOM 649 N N . GLU A 1 82 ? -1.422 -3.900 -20.081 1.00 83.12 82 GLU A N 1
ATOM 650 C CA . GLU A 1 82 ? -2.882 -3.778 -20.038 1.00 83.12 82 GLU A CA 1
ATOM 651 C C . GLU A 1 82 ? -3.517 -4.813 -19.092 1.00 83.12 82 GLU A C 1
ATOM 653 O O . GLU A 1 82 ? -4.351 -4.473 -18.250 1.00 83.12 82 GLU A O 1
ATOM 658 N N . ILE A 1 83 ? -3.047 -6.066 -19.141 1.00 85.56 83 ILE A N 1
ATOM 659 C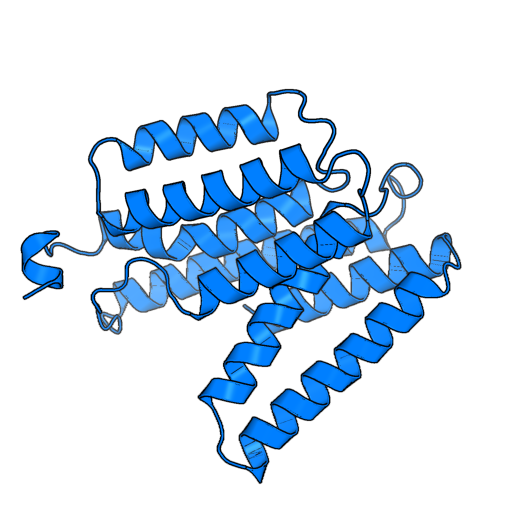 CA . ILE A 1 83 ? -3.451 -7.118 -18.194 1.00 85.56 83 ILE A CA 1
ATOM 660 C C . ILE A 1 83 ? -3.125 -6.708 -16.752 1.00 85.56 83 ILE A C 1
ATOM 662 O O . ILE A 1 83 ? -3.945 -6.907 -15.856 1.00 85.56 83 ILE A O 1
ATOM 666 N N . THR A 1 84 ? -1.961 -6.096 -16.521 1.00 86.12 84 THR A N 1
ATOM 667 C CA . THR A 1 84 ? -1.564 -5.612 -15.192 1.00 86.12 84 THR A CA 1
ATOM 668 C C . THR A 1 84 ? -2.533 -4.546 -14.676 1.00 86.12 84 THR A C 1
ATOM 670 O O . THR A 1 84 ? -2.985 -4.634 -13.533 1.00 86.12 84 THR A O 1
ATOM 673 N N . LYS A 1 85 ? -2.936 -3.586 -15.519 1.00 86.00 85 LYS A N 1
ATOM 674 C CA . LYS A 1 85 ? -3.937 -2.566 -15.155 1.00 86.00 85 LYS A CA 1
ATOM 675 C C . LYS A 1 85 ? -5.287 -3.187 -14.803 1.00 86.00 85 LYS A C 1
ATOM 677 O O . LYS A 1 85 ? -5.871 -2.825 -13.782 1.00 86.00 85 LYS A O 1
ATOM 682 N N . TYR A 1 86 ? -5.774 -4.140 -15.601 1.00 86.94 86 TYR A N 1
ATOM 683 C CA . TYR A 1 86 ? -7.031 -4.837 -15.307 1.00 86.94 86 TYR A CA 1
ATOM 684 C C . TYR A 1 86 ? -6.946 -5.679 -14.028 1.00 86.94 86 TYR A C 1
ATOM 686 O O . TYR A 1 86 ? -7.901 -5.716 -13.250 1.00 86.94 86 TYR A O 1
ATOM 694 N N . LEU A 1 87 ? -5.804 -6.312 -13.753 1.00 87.31 87 LEU A N 1
ATOM 695 C CA . LEU A 1 87 ? -5.578 -7.036 -12.499 1.00 87.31 87 LEU A CA 1
ATOM 696 C C . LEU A 1 87 ? -5.573 -6.097 -11.284 1.00 87.31 87 LEU A C 1
ATOM 698 O O . LEU A 1 87 ? -6.188 -6.411 -10.264 1.00 87.31 87 LEU A O 1
ATOM 702 N N . LEU A 1 88 ? -4.955 -4.917 -11.397 1.00 87.06 88 LEU A N 1
ATOM 703 C CA . LEU A 1 88 ? -5.021 -3.892 -10.352 1.00 87.06 88 LEU A CA 1
ATOM 704 C C . LEU A 1 88 ? -6.467 -3.423 -10.142 1.00 87.06 88 LEU A C 1
ATOM 706 O O . LEU A 1 88 ? -6.955 -3.449 -9.013 1.00 87.06 88 LEU A O 1
ATOM 710 N N . LEU A 1 89 ? -7.192 -3.095 -11.215 1.00 87.00 89 LEU A N 1
ATOM 711 C CA . LEU A 1 89 ? -8.587 -2.653 -11.140 1.00 87.00 89 LEU A CA 1
ATOM 712 C C . LEU A 1 89 ? -9.494 -3.712 -10.496 1.00 87.00 89 LEU A C 1
ATOM 714 O O . LEU A 1 89 ? -10.279 -3.415 -9.597 1.00 87.00 89 LEU A O 1
ATOM 718 N N . THR A 1 90 ? -9.364 -4.969 -10.914 1.00 87.56 90 THR A N 1
ATOM 719 C CA . THR A 1 90 ? -10.142 -6.071 -10.334 1.00 87.56 90 THR A CA 1
ATOM 720 C C . THR A 1 90 ? -9.788 -6.298 -8.867 1.00 87.56 90 THR A C 1
ATOM 722 O O . THR A 1 90 ? -10.683 -6.571 -8.068 1.00 87.56 90 THR A O 1
ATOM 725 N N . SER A 1 91 ? -8.522 -6.120 -8.470 1.00 87.88 91 SER A N 1
ATOM 726 C CA . SER A 1 91 ? -8.121 -6.205 -7.061 1.00 87.88 91 SER A CA 1
ATOM 727 C C . SER A 1 91 ? -8.804 -5.139 -6.192 1.00 87.88 91 SER A C 1
ATOM 729 O O . SER A 1 91 ? -9.239 -5.458 -5.082 1.00 87.88 91 SER A O 1
ATOM 731 N N . ILE A 1 92 ? -8.986 -3.922 -6.723 1.00 88.06 92 ILE A N 1
ATOM 732 C CA . ILE A 1 92 ? -9.717 -2.826 -6.072 1.00 88.06 92 ILE A CA 1
ATOM 733 C C . ILE A 1 92 ? -11.192 -3.194 -5.909 1.00 88.06 92 ILE A C 1
ATOM 735 O O . ILE A 1 92 ? -11.734 -3.109 -4.808 1.00 88.06 92 ILE A O 1
ATOM 739 N N . VAL A 1 93 ? -11.838 -3.650 -6.985 1.00 88.38 93 VAL A N 1
ATOM 740 C CA . VAL A 1 93 ? -13.259 -4.030 -6.953 1.00 88.38 93 VAL A CA 1
ATOM 741 C C . VAL A 1 93 ? -13.492 -5.152 -5.945 1.00 88.38 93 VAL A C 1
ATOM 743 O O . VAL A 1 93 ? -14.382 -5.053 -5.104 1.00 88.38 93 VAL A O 1
ATOM 746 N N . ILE A 1 94 ? -12.648 -6.188 -5.963 1.00 88.00 94 ILE A N 1
ATOM 747 C CA . ILE A 1 94 ? -12.730 -7.294 -5.003 1.00 88.00 94 ILE A CA 1
ATOM 748 C C . ILE A 1 94 ? -12.533 -6.778 -3.575 1.00 88.00 94 ILE A C 1
ATOM 750 O O . ILE A 1 94 ? -13.250 -7.207 -2.677 1.00 88.00 94 ILE A O 1
ATOM 754 N N . ARG A 1 95 ? -11.590 -5.856 -3.344 1.00 87.50 95 ARG A N 1
ATOM 755 C CA . ARG A 1 95 ? -11.370 -5.261 -2.019 1.00 87.50 95 ARG A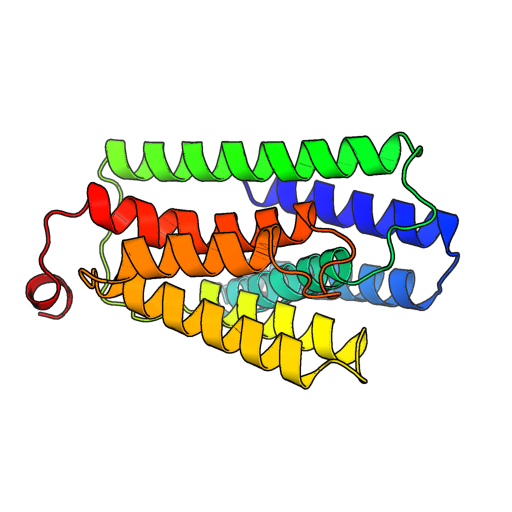 CA 1
ATOM 756 C C . ARG A 1 95 ? -12.609 -4.530 -1.512 1.00 87.50 95 ARG A C 1
ATOM 758 O O . ARG A 1 95 ? -13.005 -4.775 -0.377 1.00 87.50 95 ARG A O 1
ATOM 765 N N . ILE A 1 96 ? -13.219 -3.687 -2.342 1.00 85.88 96 ILE A N 1
ATOM 766 C CA . ILE A 1 96 ? -14.435 -2.943 -1.990 1.00 85.88 96 ILE A CA 1
ATOM 767 C C . ILE A 1 96 ? -15.584 -3.910 -1.692 1.00 85.88 96 ILE A C 1
ATOM 769 O O . ILE A 1 96 ? -16.238 -3.778 -0.661 1.00 85.88 96 ILE A O 1
ATOM 773 N N . LEU A 1 97 ? -15.796 -4.918 -2.543 1.00 87.44 97 LEU A N 1
ATOM 774 C CA . LEU A 1 97 ? -16.841 -5.925 -2.337 1.00 87.44 97 LEU A CA 1
ATOM 775 C C . LEU A 1 97 ? -16.625 -6.717 -1.043 1.00 87.44 97 LEU A C 1
ATOM 777 O O . LEU A 1 97 ? -17.559 -6.848 -0.258 1.00 87.44 97 LEU A O 1
ATOM 781 N N . CYS A 1 98 ? -15.404 -7.191 -0.774 1.00 85.50 98 CYS A N 1
ATOM 782 C CA . CYS A 1 98 ? -15.086 -7.869 0.486 1.00 85.50 98 CYS A CA 1
ATOM 783 C C . CYS A 1 98 ? -15.360 -6.961 1.693 1.00 85.50 98 CYS A C 1
ATOM 785 O O . CYS A 1 98 ? -16.031 -7.376 2.632 1.00 85.50 98 CYS A O 1
ATOM 787 N N . ALA A 1 99 ? -14.902 -5.708 1.637 1.00 84.12 99 ALA A N 1
ATOM 788 C CA . ALA A 1 99 ? -15.068 -4.738 2.716 1.00 84.12 99 ALA A CA 1
ATOM 789 C C . ALA A 1 99 ? -16.545 -4.352 2.955 1.00 84.12 99 ALA A C 1
ATOM 791 O O . ALA A 1 99 ? -16.932 -4.036 4.082 1.00 84.12 99 ALA A O 1
ATOM 792 N N . LEU A 1 100 ? -17.382 -4.380 1.913 1.00 84.62 100 LEU A N 1
ATOM 793 C CA . LEU A 1 100 ? -18.833 -4.209 2.024 1.00 84.62 100 LEU A CA 1
ATOM 794 C C . LEU A 1 100 ? -19.496 -5.435 2.652 1.00 84.62 100 LEU A C 1
ATOM 796 O O . LEU A 1 100 ? -20.294 -5.288 3.575 1.00 84.62 100 LEU A O 1
ATOM 800 N N . VAL A 1 101 ? -19.149 -6.640 2.190 1.00 85.44 101 VAL A N 1
ATOM 801 C CA . VAL A 1 101 ? -19.704 -7.895 2.719 1.00 85.44 101 VAL A CA 1
ATOM 802 C C . VAL A 1 101 ? -19.385 -8.052 4.206 1.00 85.44 101 VAL A C 1
ATOM 804 O O . VAL A 1 101 ? -20.280 -8.391 4.978 1.00 85.44 101 VAL A O 1
ATOM 807 N N . GLU A 1 102 ? -18.157 -7.747 4.631 1.00 83.44 102 GLU A N 1
ATOM 808 C CA . GLU A 1 102 ? -17.751 -7.784 6.046 1.00 83.44 102 GLU A CA 1
ATOM 809 C C . GLU A 1 102 ? -18.606 -6.853 6.923 1.00 83.44 102 GLU A C 1
ATOM 811 O O . GLU A 1 102 ? -18.991 -7.227 8.036 1.00 83.44 102 GLU A O 1
ATOM 816 N N . ARG A 1 103 ? -18.959 -5.667 6.406 1.00 79.81 103 ARG A N 1
ATOM 817 C CA . ARG A 1 103 ? -19.796 -4.679 7.107 1.00 79.81 103 ARG A CA 1
ATOM 818 C C . ARG A 1 103 ? -21.269 -5.053 7.138 1.00 79.81 103 ARG A C 1
ATOM 820 O O . ARG A 1 103 ? -21.878 -4.977 8.201 1.00 79.81 103 ARG A O 1
ATOM 827 N N . ILE A 1 104 ? -21.822 -5.510 6.017 1.00 80.94 104 ILE A N 1
ATOM 828 C CA . ILE A 1 104 ? -23.213 -5.985 5.945 1.00 80.94 104 ILE A CA 1
ATOM 829 C C . ILE A 1 104 ? -23.410 -7.206 6.854 1.00 80.94 104 ILE A C 1
ATOM 831 O O . ILE A 1 104 ? -24.443 -7.334 7.504 1.00 80.94 104 ILE A O 1
ATOM 835 N N . SER A 1 105 ? -22.396 -8.067 6.956 1.00 78.44 105 SER A N 1
ATOM 836 C CA . SER A 1 105 ? -22.432 -9.268 7.802 1.00 78.44 105 SER A CA 1
ATOM 837 C C . SER A 1 105 ? -22.225 -8.977 9.296 1.00 78.44 105 SER A C 1
ATOM 839 O O . SER A 1 105 ? -22.218 -9.909 10.097 1.00 78.44 105 SER A O 1
ATOM 841 N N . GLY A 1 106 ? -22.015 -7.714 9.694 1.00 68.00 106 GLY A N 1
ATOM 842 C CA . GLY A 1 106 ? -21.845 -7.318 11.097 1.00 68.00 106 GLY A CA 1
ATOM 843 C C . GLY A 1 106 ? -20.565 -7.836 11.765 1.00 68.00 106 GLY A C 1
ATOM 844 O O . GLY A 1 106 ? -20.422 -7.731 12.980 1.00 68.00 106 GLY A O 1
ATOM 845 N N . TYR A 1 107 ? -19.610 -8.373 10.997 1.00 66.81 107 TYR A N 1
ATOM 846 C CA . TYR A 1 107 ? -18.391 -9.001 11.529 1.00 66.81 107 TYR A CA 1
ATOM 847 C C . TYR A 1 107 ? -17.316 -7.986 11.966 1.00 66.81 107 TYR A C 1
ATOM 849 O O . TYR A 1 107 ? -16.219 -8.361 12.389 1.00 66.81 107 TYR A O 1
ATOM 857 N N . VAL A 1 108 ? -17.607 -6.685 11.869 1.00 65.00 108 VAL A N 1
ATOM 858 C CA . VAL A 1 108 ? -16.626 -5.618 12.086 1.00 65.00 108 VAL A CA 1
ATOM 859 C C . VAL A 1 108 ? -16.483 -5.309 13.573 1.00 65.00 108 VAL A C 1
ATOM 861 O O . VAL A 1 108 ? -17.306 -4.623 14.187 1.00 65.00 108 VAL A O 1
ATOM 864 N N . ARG A 1 109 ? -15.363 -5.749 14.152 1.00 60.22 109 ARG A N 1
ATOM 865 C CA . ARG A 1 109 ? -14.906 -5.264 15.458 1.00 60.22 109 ARG A CA 1
ATOM 866 C C . ARG A 1 109 ? -14.326 -3.864 15.302 1.00 60.22 109 ARG A C 1
ATOM 868 O O . ARG A 1 109 ? -13.206 -3.690 14.831 1.00 60.22 109 ARG A O 1
ATOM 875 N N . HIS A 1 110 ? -15.090 -2.873 15.736 1.00 61.97 110 HIS A N 1
ATOM 876 C CA . HIS A 1 110 ? -14.646 -1.489 15.777 1.00 61.97 110 HIS A CA 1
ATOM 877 C C . HIS A 1 110 ? -13.631 -1.323 16.914 1.00 61.97 110 HIS A C 1
ATOM 879 O O . HIS A 1 110 ? -13.976 -1.503 18.079 1.00 61.97 110 HIS A O 1
ATOM 885 N N . LYS A 1 111 ? -12.376 -1.007 16.580 1.00 60.34 111 LYS A N 1
ATOM 886 C CA . LYS A 1 111 ? -11.338 -0.643 17.554 1.00 60.34 111 LYS A CA 1
ATOM 887 C C . LYS A 1 111 ? -10.961 0.833 17.384 1.00 60.34 111 LYS A C 1
ATOM 889 O O . LYS A 1 111 ? -10.896 1.291 16.240 1.00 60.34 111 LYS A O 1
ATOM 894 N N . PRO A 1 112 ? -10.688 1.573 18.472 1.00 57.81 112 PRO A N 1
ATOM 895 C CA . PRO A 1 112 ? -10.127 2.915 18.378 1.00 57.81 112 PRO A CA 1
ATOM 896 C C . PRO A 1 112 ? -8.687 2.834 17.877 1.00 57.81 112 PRO A C 1
ATOM 898 O O . PRO A 1 112 ? -7.777 2.441 18.604 1.00 57.81 112 PRO A O 1
ATOM 901 N N . THR A 1 113 ? -8.473 3.188 16.615 1.00 62.34 113 THR A N 1
ATOM 902 C CA . THR A 1 113 ? -7.137 3.338 16.036 1.00 62.34 113 THR A CA 1
ATOM 903 C C . THR A 1 113 ? -7.108 4.573 15.145 1.00 62.34 113 THR A C 1
ATOM 905 O O . THR A 1 113 ? -7.990 4.752 14.309 1.00 62.34 113 THR A O 1
ATOM 908 N N . LEU A 1 114 ? -6.098 5.432 15.330 1.00 64.00 114 LEU A N 1
ATOM 909 C CA . LEU A 1 114 ? -5.859 6.609 14.477 1.00 64.00 114 LEU A CA 1
ATOM 910 C C . LEU A 1 114 ? -5.275 6.204 13.127 1.00 64.00 114 LEU A C 1
ATOM 912 O O . LEU A 1 114 ? -5.718 6.678 12.093 1.00 64.00 114 LEU A O 1
ATOM 916 N N . LEU A 1 115 ? -4.304 5.298 13.157 1.00 71.25 115 LEU A N 1
ATOM 917 C CA . LEU A 1 115 ? -3.720 4.663 11.990 1.00 71.25 115 LEU A CA 1
ATOM 918 C C . LEU A 1 115 ? -3.471 3.208 12.371 1.00 71.25 115 LEU A C 1
ATOM 920 O O . LEU A 1 115 ? -2.944 2.920 13.450 1.00 71.25 115 LEU A O 1
ATOM 924 N N . THR A 1 116 ? -3.907 2.273 11.538 1.00 80.44 116 THR A N 1
ATOM 925 C CA . THR A 1 116 ? -3.603 0.863 11.781 1.00 80.44 116 THR A CA 1
ATOM 926 C C . THR A 1 116 ? -2.120 0.615 11.522 1.00 80.44 116 THR A C 1
ATOM 928 O O . THR A 1 116 ? -1.506 1.257 10.671 1.00 80.44 116 THR A O 1
ATOM 931 N N . SER A 1 117 ? -1.531 -0.346 12.238 1.00 80.56 117 SER A N 1
ATOM 932 C CA . SER A 1 117 ? -0.145 -0.761 11.987 1.00 80.56 117 SER A CA 1
ATOM 933 C C . SER A 1 117 ? 0.068 -1.194 10.534 1.00 80.56 117 SER A C 1
ATOM 935 O O . SER A 1 117 ? 1.151 -1.006 9.995 1.00 80.56 117 SER A O 1
ATOM 937 N N . VAL A 1 118 ? -0.980 -1.721 9.897 1.00 82.81 118 VAL A N 1
ATOM 938 C CA . VAL A 1 118 ? -1.019 -2.091 8.479 1.00 82.81 118 VAL A CA 1
ATOM 939 C C . VAL A 1 118 ? -0.873 -0.863 7.580 1.00 82.81 118 VAL A C 1
ATOM 941 O O . VAL A 1 118 ? 0.064 -0.814 6.792 1.00 82.81 118 VAL A O 1
ATOM 944 N N . GLU A 1 119 ? -1.751 0.135 7.731 1.00 84.50 119 GLU A N 1
ATOM 945 C CA . GLU A 1 119 ? -1.716 1.380 6.944 1.00 84.50 119 GLU A CA 1
ATOM 946 C C . GLU A 1 119 ? -0.385 2.115 7.129 1.00 84.50 119 GLU A C 1
ATOM 948 O O . GLU A 1 119 ? 0.217 2.561 6.156 1.00 84.50 119 GLU A O 1
ATOM 953 N N . PHE A 1 120 ? 0.104 2.198 8.372 1.00 85.19 120 PHE A N 1
ATOM 954 C CA . PHE A 1 120 ? 1.389 2.824 8.670 1.00 85.19 120 PHE A CA 1
ATOM 955 C C . PHE A 1 120 ? 2.536 2.134 7.928 1.00 85.19 120 PHE A C 1
ATOM 957 O O . PHE A 1 120 ? 3.349 2.800 7.291 1.00 85.19 120 PHE A O 1
ATOM 964 N N . LEU A 1 121 ? 2.596 0.802 7.971 1.00 86.31 121 LEU A N 1
ATOM 965 C CA . LEU A 1 121 ? 3.667 0.069 7.307 1.00 86.31 121 LEU A CA 1
ATOM 966 C C . LEU A 1 121 ? 3.581 0.115 5.785 1.00 86.31 121 LEU A C 1
ATOM 968 O O . LEU A 1 121 ? 4.618 0.235 5.137 1.00 86.31 121 LEU A O 1
ATOM 972 N N . GLU A 1 122 ? 2.378 0.036 5.216 1.00 87.12 122 GLU A N 1
ATOM 973 C CA . GLU A 1 122 ? 2.181 0.180 3.771 1.00 87.12 122 GLU A CA 1
ATOM 974 C C . GLU A 1 122 ? 2.624 1.582 3.304 1.00 87.12 122 GLU A C 1
ATOM 976 O O . GLU A 1 122 ? 3.311 1.704 2.288 1.00 87.12 122 GLU A O 1
ATOM 981 N N . LEU A 1 123 ? 2.338 2.632 4.085 1.00 87.31 123 LEU A N 1
ATOM 982 C CA . LEU A 1 123 ? 2.805 3.997 3.812 1.00 87.31 123 LEU A CA 1
ATOM 983 C C . LEU A 1 123 ? 4.321 4.149 3.933 1.00 87.31 123 LEU A C 1
ATOM 985 O O . LEU A 1 123 ? 4.941 4.771 3.072 1.00 87.31 123 LEU A O 1
ATOM 989 N N . VAL A 1 124 ? 4.928 3.564 4.968 1.00 88.06 124 VAL A N 1
ATOM 990 C CA . VAL A 1 124 ? 6.388 3.563 5.138 1.00 88.06 124 VAL A CA 1
ATOM 991 C C . VAL A 1 124 ? 7.061 2.832 3.976 1.00 88.06 124 VAL A C 1
ATOM 993 O O . VAL A 1 124 ? 8.013 3.354 3.401 1.00 88.06 124 VAL A O 1
ATOM 996 N N . GLY A 1 125 ? 6.542 1.667 3.581 1.00 87.62 125 GLY A N 1
ATOM 997 C CA . GLY A 1 125 ? 7.033 0.926 2.419 1.00 87.62 125 GLY A CA 1
ATOM 998 C C . GLY A 1 125 ? 6.965 1.758 1.138 1.00 87.62 125 GLY A C 1
ATOM 999 O O . GLY A 1 125 ? 7.959 1.871 0.420 1.00 87.62 125 GLY A O 1
ATOM 1000 N N . PHE A 1 126 ? 5.822 2.404 0.889 1.00 87.19 126 PHE A N 1
ATOM 1001 C CA . PHE A 1 126 ? 5.629 3.281 -0.266 1.00 87.19 126 PHE A CA 1
ATOM 1002 C C . PHE A 1 126 ? 6.602 4.472 -0.259 1.00 87.19 126 PHE A C 1
ATOM 1004 O O . PHE A 1 126 ? 7.213 4.783 -1.284 1.00 87.19 126 PHE A O 1
ATOM 1011 N N . ALA A 1 127 ? 6.808 5.101 0.903 1.00 86.81 127 ALA A N 1
ATOM 1012 C CA . ALA A 1 127 ? 7.766 6.191 1.065 1.00 86.81 127 ALA A CA 1
ATOM 1013 C C . ALA A 1 127 ? 9.200 5.740 0.746 1.00 86.81 127 ALA A C 1
ATOM 1015 O O . ALA A 1 127 ? 9.890 6.414 -0.018 1.00 86.81 127 ALA A O 1
ATOM 1016 N N . ILE A 1 128 ? 9.630 4.577 1.247 1.00 87.44 128 ILE A N 1
ATOM 1017 C CA . ILE A 1 128 ? 10.965 4.022 0.963 1.00 87.44 128 ILE A CA 1
ATOM 1018 C C . ILE A 1 128 ? 11.143 3.754 -0.538 1.00 87.44 128 ILE A C 1
ATOM 1020 O O . ILE A 1 128 ? 12.179 4.086 -1.109 1.00 87.44 128 ILE A O 1
ATOM 1024 N N . ALA A 1 129 ? 10.138 3.189 -1.209 1.00 85.25 129 ALA A N 1
ATOM 1025 C CA . ALA A 1 129 ? 10.220 2.953 -2.651 1.00 85.25 129 ALA A CA 1
ATOM 1026 C C . ALA A 1 129 ? 10.380 4.261 -3.438 1.00 85.25 129 ALA A C 1
ATOM 1028 O O . ALA A 1 129 ? 11.157 4.335 -4.393 1.00 85.25 129 ALA A O 1
ATOM 1029 N N . SER A 1 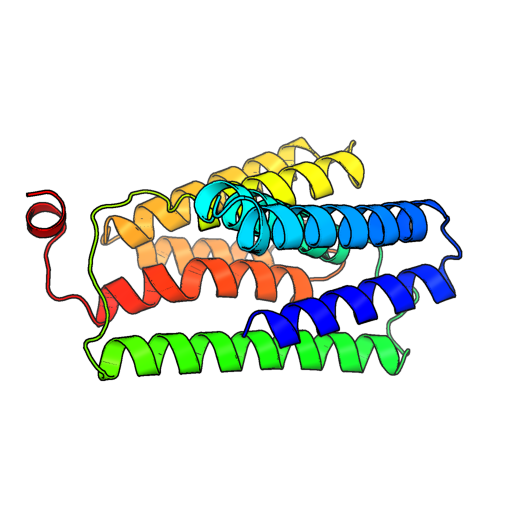130 ? 9.673 5.306 -3.009 1.00 76.62 130 SER A N 1
ATOM 1030 C CA . SER A 1 130 ? 9.704 6.606 -3.668 1.00 76.62 130 SER A CA 1
ATOM 1031 C C . SER A 1 130 ? 11.032 7.349 -3.519 1.00 76.62 130 SER A C 1
ATOM 1033 O O . SER A 1 130 ? 11.499 7.958 -4.481 1.00 76.62 130 SER A O 1
ATOM 1035 N N . THR A 1 131 ? 11.677 7.262 -2.351 1.00 79.38 131 THR A N 1
ATOM 1036 C CA . THR A 1 131 ? 12.969 7.918 -2.108 1.00 79.38 131 THR A CA 1
ATOM 1037 C C . THR A 1 131 ? 14.097 7.251 -2.883 1.00 79.38 131 THR A C 1
ATOM 1039 O O . THR A 1 131 ? 14.998 7.944 -3.347 1.00 79.38 131 THR A O 1
ATOM 1042 N N . ILE A 1 132 ? 14.030 5.929 -3.072 1.00 77.69 132 ILE A N 1
ATOM 1043 C CA . ILE A 1 132 ? 15.020 5.175 -3.853 1.00 77.69 132 ILE A CA 1
ATOM 1044 C C . ILE A 1 132 ? 14.911 5.496 -5.352 1.00 77.69 132 ILE A C 1
ATOM 1046 O O . ILE A 1 132 ? 15.932 5.563 -6.031 1.00 77.69 132 ILE A O 1
ATOM 1050 N N . MET A 1 133 ? 13.698 5.695 -5.880 1.00 70.12 133 MET A N 1
ATOM 1051 C CA . MET A 1 133 ? 13.483 5.909 -7.319 1.00 70.12 133 MET A CA 1
ATOM 1052 C C . MET A 1 133 ? 13.585 7.383 -7.751 1.00 70.12 133 MET A C 1
ATOM 1054 O O . MET A 1 133 ? 14.093 7.652 -8.836 1.00 70.12 133 MET A O 1
ATOM 1058 N N . LEU A 1 134 ? 13.119 8.343 -6.938 1.00 66.69 134 LEU A N 1
ATOM 1059 C CA . LEU A 1 134 ? 13.063 9.777 -7.280 1.00 66.69 134 LEU A CA 1
ATOM 1060 C C . LEU A 1 134 ? 13.766 10.633 -6.210 1.00 66.69 134 LEU A C 1
ATOM 1062 O O . LEU A 1 134 ? 13.140 11.435 -5.515 1.00 66.69 134 LEU A O 1
ATOM 1066 N N . VAL A 1 135 ? 15.090 10.495 -6.092 1.00 62.78 135 VAL A N 1
ATOM 1067 C CA . VAL A 1 135 ? 15.901 11.256 -5.118 1.00 62.78 135 VAL A CA 1
ATOM 1068 C C . VAL A 1 135 ? 15.690 12.774 -5.261 1.00 62.78 135 VAL A C 1
ATOM 1070 O O . VAL A 1 135 ? 15.511 13.463 -4.256 1.00 62.78 135 VAL A O 1
ATOM 1073 N N . GLU A 1 136 ? 15.599 13.285 -6.495 1.00 61.59 136 GLU A N 1
ATOM 1074 C CA . GLU A 1 136 ? 15.429 14.720 -6.787 1.00 61.59 136 GLU A CA 1
ATOM 1075 C C . GLU A 1 136 ? 14.040 15.279 -6.421 1.00 61.59 136 GLU A C 1
ATOM 1077 O O . GLU A 1 136 ? 13.921 16.457 -6.095 1.00 61.59 136 GLU A O 1
ATOM 1082 N N . LYS A 1 137 ? 12.988 14.445 -6.417 1.00 66.12 137 LYS A N 1
ATOM 1083 C CA . LYS A 1 137 ? 11.601 14.844 -6.076 1.00 66.12 137 LYS A CA 1
ATOM 1084 C C . LYS A 1 137 ? 11.121 14.267 -4.738 1.00 66.12 137 LYS A C 1
ATOM 1086 O O . LYS A 1 137 ? 9.927 14.295 -4.429 1.00 66.12 137 LYS A O 1
ATOM 1091 N N . SER A 1 138 ? 12.050 13.756 -3.933 1.00 67.44 138 SER A N 1
ATOM 1092 C CA . SER A 1 138 ? 11.777 13.031 -2.687 1.00 67.44 138 SER A CA 1
ATOM 1093 C C . SER A 1 138 ? 10.939 13.838 -1.689 1.00 67.44 138 SER A C 1
ATOM 1095 O O . SER A 1 138 ? 10.022 13.288 -1.082 1.00 67.44 138 SER A O 1
ATOM 1097 N N . LEU A 1 139 ? 11.163 15.153 -1.576 1.00 74.25 139 LEU A N 1
ATOM 1098 C CA . LEU A 1 139 ? 10.396 16.022 -0.673 1.00 74.25 139 LEU A CA 1
ATOM 1099 C C . LEU A 1 139 ? 8.907 16.096 -1.031 1.00 74.25 139 LEU A C 1
ATOM 1101 O O . LEU A 1 139 ? 8.064 16.001 -0.141 1.00 74.25 139 LEU A O 1
ATOM 1105 N N . SER A 1 140 ? 8.566 16.222 -2.316 1.00 76.44 140 SER A N 1
ATOM 1106 C CA . SER A 1 140 ? 7.168 16.288 -2.764 1.00 76.44 140 SER A CA 1
ATOM 1107 C C . SER A 1 140 ? 6.425 14.984 -2.487 1.00 76.44 140 SER A C 1
ATOM 1109 O O . SER A 1 140 ? 5.250 15.007 -2.129 1.00 76.44 140 SER A O 1
ATOM 1111 N N . ILE A 1 141 ? 7.112 13.846 -2.616 1.00 76.56 141 ILE A N 1
ATOM 1112 C CA . ILE A 1 141 ? 6.507 12.537 -2.370 1.00 76.56 141 ILE A CA 1
ATOM 1113 C C . ILE A 1 141 ? 6.374 12.265 -0.869 1.00 76.56 141 ILE A C 1
ATOM 1115 O O . ILE A 1 141 ? 5.347 11.755 -0.432 1.00 76.56 141 ILE A O 1
ATOM 1119 N N . ILE A 1 142 ? 7.353 12.667 -0.055 1.00 80.38 142 ILE A N 1
ATOM 1120 C CA . ILE A 1 142 ? 7.224 12.604 1.407 1.00 80.38 142 ILE A CA 1
ATOM 1121 C C . ILE A 1 142 ? 6.035 13.457 1.859 1.00 80.38 142 ILE A C 1
ATOM 1123 O O . ILE A 1 142 ? 5.208 12.983 2.635 1.00 80.38 142 ILE A O 1
ATOM 1127 N N . LEU A 1 143 ? 5.897 14.676 1.328 1.00 81.81 143 LEU A N 1
ATOM 1128 C CA . LEU A 1 143 ? 4.753 15.540 1.620 1.00 81.81 143 LEU A CA 1
ATOM 1129 C C . LEU A 1 143 ? 3.427 14.879 1.210 1.00 81.81 143 LEU A C 1
ATOM 1131 O O . LEU A 1 143 ? 2.453 14.952 1.955 1.00 81.81 143 LEU A O 1
ATOM 1135 N N . LEU A 1 144 ? 3.402 14.190 0.064 1.00 82.62 144 LEU A N 1
ATOM 1136 C CA . LEU A 1 144 ? 2.242 13.436 -0.406 1.00 82.62 144 LEU A CA 1
ATOM 1137 C C . LEU A 1 144 ? 1.867 12.293 0.546 1.00 82.62 144 LEU A C 1
ATOM 1139 O O . LEU A 1 144 ? 0.695 12.139 0.885 1.00 82.62 144 LEU A O 1
ATOM 1143 N N . VAL A 1 145 ? 2.847 11.503 0.992 1.00 84.44 145 VAL A N 1
ATOM 1144 C CA . VAL A 1 145 ? 2.622 10.395 1.934 1.00 84.44 145 VAL A CA 1
ATOM 1145 C C . VAL A 1 145 ? 2.135 10.922 3.281 1.00 84.44 145 VAL A C 1
ATOM 1147 O O . VAL A 1 145 ? 1.199 10.366 3.853 1.00 84.44 145 VAL A O 1
ATOM 1150 N N . VAL A 1 146 ? 2.718 12.022 3.767 1.00 85.12 146 VAL A N 1
ATOM 1151 C CA . VAL A 1 146 ? 2.280 12.688 5.001 1.00 85.12 146 VAL A CA 1
ATOM 1152 C C . VAL A 1 146 ? 0.852 13.214 4.856 1.00 85.12 146 VAL A C 1
ATOM 1154 O O . VAL A 1 146 ? 0.031 12.986 5.741 1.00 85.12 146 VAL A O 1
ATOM 1157 N N . ALA A 1 147 ? 0.519 13.856 3.735 1.00 85.81 147 ALA A N 1
ATOM 1158 C CA . ALA A 1 147 ? -0.836 14.333 3.467 1.00 85.81 147 ALA A CA 1
ATOM 1159 C C . ALA A 1 147 ? -1.854 13.179 3.418 1.00 85.81 147 ALA A C 1
ATOM 1161 O O . ALA A 1 147 ? -2.938 13.291 3.988 1.00 85.81 147 ALA A O 1
ATOM 1162 N N . LEU A 1 148 ? -1.485 12.045 2.814 1.00 85.38 148 LEU A N 1
ATOM 1163 C CA . LEU A 1 148 ? -2.324 10.846 2.770 1.00 85.38 148 LEU A CA 1
ATOM 1164 C C . LEU A 1 148 ? -2.516 10.251 4.175 1.00 85.38 148 LEU A C 1
ATOM 1166 O O . LEU A 1 148 ? -3.639 9.920 4.550 1.00 85.38 148 LEU A O 1
ATOM 1170 N N . ALA A 1 149 ? -1.460 10.191 4.992 1.00 86.00 149 ALA A N 1
ATOM 1171 C CA . ALA A 1 149 ? -1.558 9.759 6.386 1.00 86.00 149 ALA A CA 1
ATOM 1172 C C . ALA A 1 149 ? -2.501 10.660 7.204 1.00 86.00 149 ALA A C 1
ATOM 1174 O O . ALA A 1 149 ? -3.351 10.156 7.938 1.00 86.00 149 ALA A O 1
ATOM 1175 N N . MET A 1 150 ? -2.399 11.983 7.039 1.00 85.75 150 MET A N 1
ATOM 1176 C CA . MET A 1 150 ? -3.290 12.948 7.696 1.00 85.75 150 MET A CA 1
ATOM 1177 C C . MET A 1 150 ? -4.747 12.765 7.258 1.00 85.75 150 MET A C 1
ATOM 1179 O O . MET A 1 150 ? -5.642 12.742 8.099 1.00 85.75 150 MET A O 1
ATOM 1183 N N . LEU A 1 151 ? -4.986 12.547 5.965 1.00 85.38 151 LEU A N 1
ATOM 1184 C CA . LEU A 1 151 ? -6.317 12.284 5.421 1.00 85.38 151 LEU A CA 1
ATOM 1185 C C . LEU A 1 151 ? -6.929 10.984 5.973 1.00 85.38 151 LEU A C 1
ATOM 1187 O O . LEU A 1 151 ? -8.119 10.952 6.291 1.00 85.38 151 LEU A O 1
ATOM 1191 N N . LEU A 1 152 ? -6.132 9.925 6.158 1.00 84.81 152 LEU A N 1
ATOM 1192 C CA . LEU A 1 152 ? -6.597 8.689 6.805 1.00 84.81 152 LEU A CA 1
ATOM 1193 C C . LEU A 1 152 ? -6.995 8.926 8.265 1.00 84.81 152 LEU A C 1
ATOM 1195 O O . LEU A 1 152 ? -8.031 8.424 8.709 1.00 84.81 152 LEU A O 1
ATOM 1199 N N . ILE A 1 153 ? -6.205 9.719 8.995 1.00 83.50 153 ILE A N 1
ATOM 1200 C CA . ILE A 1 153 ? -6.520 10.104 10.375 1.00 83.50 153 ILE A CA 1
ATOM 1201 C C . ILE A 1 153 ? -7.831 10.900 10.412 1.00 83.50 153 ILE A C 1
ATOM 1203 O O . ILE A 1 153 ? -8.706 10.595 11.222 1.00 83.50 153 ILE A O 1
ATOM 1207 N N . GLU A 1 154 ? -8.014 11.871 9.514 1.00 83.00 154 GLU A N 1
ATOM 1208 C CA . GLU A 1 154 ? -9.246 12.667 9.429 1.00 83.00 154 GLU A CA 1
ATOM 1209 C C . GLU A 1 154 ? -10.488 11.814 9.139 1.00 83.00 154 GLU A C 1
ATOM 1211 O O . GLU A 1 154 ? -11.521 11.993 9.795 1.00 83.00 154 GLU A O 1
ATOM 1216 N N . LEU A 1 155 ? -10.384 10.857 8.206 1.00 80.31 155 LEU A N 1
ATOM 1217 C CA . LEU A 1 155 ? -11.459 9.908 7.900 1.00 80.31 155 LEU A CA 1
ATOM 1218 C C . LEU A 1 155 ? -11.813 9.047 9.125 1.00 80.31 155 LEU A C 1
ATOM 1220 O O . LEU A 1 155 ? -12.991 8.885 9.449 1.00 80.31 155 LEU A O 1
ATOM 1224 N N . ARG A 1 156 ? -10.813 8.531 9.857 1.00 79.25 156 ARG A N 1
ATOM 1225 C CA . ARG A 1 156 ? -11.039 7.695 11.055 1.00 79.25 156 ARG A CA 1
ATOM 1226 C C . ARG A 1 156 ? -11.605 8.480 12.236 1.00 79.25 156 ARG A C 1
ATOM 1228 O O . ARG A 1 156 ? -12.393 7.929 13.009 1.00 79.25 156 ARG A O 1
ATOM 1235 N N . MET A 1 157 ? -11.260 9.761 12.336 1.00 77.75 157 MET A N 1
ATOM 1236 C CA . MET A 1 157 ? -11.835 10.697 13.303 1.00 77.75 157 MET A CA 1
ATOM 1237 C C . MET A 1 157 ? -13.241 11.170 12.909 1.00 77.75 157 MET A C 1
ATOM 1239 O O . MET A 1 157 ? -13.817 11.974 13.636 1.00 77.75 157 MET A O 1
ATOM 1243 N N . LYS A 1 158 ? -13.805 10.687 11.787 1.00 74.75 158 LYS A N 1
ATOM 1244 C CA . LYS A 1 158 ? -15.119 11.091 11.253 1.00 74.75 158 LYS A CA 1
ATOM 1245 C C . LYS A 1 158 ? -15.308 12.611 11.255 1.00 74.75 158 LYS A C 1
ATOM 1247 O O . LYS A 1 158 ? -16.383 13.117 11.577 1.00 74.75 158 LYS A O 1
ATOM 1252 N N . SER A 1 159 ? -14.242 13.344 10.935 1.00 75.94 159 SER A N 1
ATOM 1253 C CA . SER A 1 159 ? -14.307 14.799 10.864 1.00 75.94 159 SER A CA 1
ATOM 1254 C C . SER A 1 159 ? -15.299 15.208 9.775 1.00 75.94 159 SER A C 1
ATOM 1256 O O . SER A 1 159 ? -15.296 14.638 8.685 1.00 75.94 159 SER A O 1
ATOM 1258 N N . PHE A 1 160 ? -16.127 16.221 10.036 1.00 73.38 160 PHE A N 1
ATOM 1259 C CA . PHE A 1 160 ? -17.077 16.749 9.047 1.00 73.38 160 PHE A CA 1
ATOM 1260 C C . PHE A 1 160 ? -16.373 17.212 7.757 1.00 73.38 160 PHE A C 1
ATOM 1262 O O . PHE A 1 160 ? -16.913 17.095 6.660 1.00 73.38 160 PHE A O 1
ATOM 1269 N N . LEU A 1 161 ? -15.127 17.678 7.885 1.00 76.81 161 LEU A N 1
ATOM 1270 C CA . LEU A 1 161 ? -14.282 18.127 6.777 1.00 76.81 161 LEU A CA 1
ATOM 1271 C C . LEU A 1 161 ? -13.570 16.985 6.030 1.00 76.81 161 LEU A C 1
ATOM 1273 O O . LEU A 1 161 ? -12.978 17.244 4.985 1.00 76.81 161 LEU A O 1
ATOM 1277 N N . ALA A 1 162 ? -13.660 15.733 6.496 1.00 79.75 162 ALA A N 1
ATOM 1278 C CA . ALA A 1 162 ? -12.933 14.614 5.893 1.00 79.75 162 ALA A CA 1
ATOM 1279 C C . ALA A 1 162 ? -13.386 14.318 4.452 1.00 79.75 162 ALA A C 1
ATOM 1281 O O . ALA A 1 162 ? -12.554 14.043 3.592 1.00 79.75 162 ALA A O 1
ATOM 1282 N N . ILE A 1 163 ? -14.691 14.406 4.159 1.00 82.25 163 ILE A N 1
ATOM 1283 C CA . ILE A 1 163 ? -15.221 14.137 2.809 1.00 82.25 163 ILE A CA 1
ATOM 1284 C C . ILE A 1 163 ? -14.810 15.247 1.822 1.00 82.25 163 ILE A C 1
ATOM 1286 O O . ILE A 1 163 ? -14.257 14.914 0.773 1.00 82.25 163 ILE A O 1
ATOM 1290 N N . PRO A 1 164 ? -14.993 16.550 2.127 1.00 83.75 164 PRO A N 1
ATOM 1291 C CA . PRO A 1 164 ? -14.455 17.616 1.283 1.00 83.75 164 PRO A CA 1
ATOM 1292 C C . PRO A 1 164 ? -12.938 17.528 1.080 1.00 83.75 164 PRO A C 1
ATOM 1294 O O . PRO A 1 164 ? -12.470 17.719 -0.042 1.00 83.75 164 PRO A O 1
ATOM 1297 N N . ASN A 1 165 ? -12.171 17.205 2.130 1.00 83.88 165 ASN A N 1
ATOM 1298 C CA . ASN A 1 165 ? -10.717 17.091 2.025 1.00 83.88 165 ASN A CA 1
ATOM 1299 C C . ASN A 1 165 ? -10.302 15.898 1.150 1.00 83.88 165 ASN A C 1
ATOM 1301 O O . ASN A 1 165 ? -9.400 16.023 0.326 1.00 83.88 165 ASN A O 1
ATOM 1305 N N . LEU A 1 166 ? -11.025 14.776 1.237 1.00 84.19 166 LEU A N 1
ATOM 1306 C CA . LEU A 1 166 ? -10.843 13.627 0.351 1.00 84.19 166 LEU A CA 1
ATOM 1307 C C . LEU A 1 166 ? -11.081 13.984 -1.119 1.00 84.19 166 LEU A C 1
ATOM 1309 O O . LEU A 1 166 ? -10.266 13.633 -1.973 1.00 84.19 166 LEU A O 1
ATOM 1313 N N . VAL A 1 167 ? -12.176 14.690 -1.413 1.00 84.19 167 VAL A N 1
ATOM 1314 C CA . VAL A 1 167 ? -12.492 15.128 -2.781 1.00 84.19 167 VAL A CA 1
ATOM 1315 C C . VAL A 1 167 ? -11.413 16.077 -3.295 1.00 84.19 167 VAL A C 1
ATOM 1317 O O . VAL A 1 167 ? -10.925 15.893 -4.406 1.00 84.19 167 VAL A O 1
ATOM 1320 N N . ASN A 1 168 ? -10.991 17.048 -2.482 1.00 83.25 168 ASN A N 1
ATOM 1321 C CA . ASN A 1 168 ? -9.953 17.997 -2.873 1.00 83.25 168 ASN A CA 1
ATOM 1322 C C . ASN A 1 168 ? -8.608 17.298 -3.123 1.00 83.25 168 ASN A C 1
ATOM 1324 O O . ASN A 1 168 ? -7.965 17.533 -4.142 1.00 83.25 168 ASN A O 1
ATOM 1328 N N . PHE A 1 169 ? -8.212 16.378 -2.242 1.00 83.25 169 PHE A N 1
ATOM 1329 C CA . PHE A 1 169 ? -6.984 15.601 -2.395 1.00 83.25 169 PHE A CA 1
ATOM 1330 C C . PHE A 1 169 ? -7.012 14.737 -3.663 1.00 83.25 169 PHE A C 1
ATOM 1332 O O . PHE A 1 169 ? -6.045 14.728 -4.420 1.00 83.25 169 PHE A O 1
ATOM 1339 N N . ALA A 1 170 ? -8.139 14.076 -3.953 1.00 80.50 170 ALA A N 1
ATOM 1340 C CA . ALA A 1 170 ? -8.309 13.312 -5.187 1.00 80.50 170 ALA A CA 1
ATOM 1341 C C . ALA A 1 170 ? -8.238 14.211 -6.434 1.00 80.50 170 ALA A C 1
ATOM 1343 O O . ALA A 1 170 ? -7.546 13.878 -7.395 1.00 80.50 170 ALA A O 1
ATOM 1344 N N . VAL A 1 171 ? -8.898 15.374 -6.419 1.00 79.62 171 VAL A N 1
ATOM 1345 C CA . VAL A 1 171 ? -8.844 16.325 -7.540 1.00 79.62 171 VAL A CA 1
ATOM 1346 C C . VAL A 1 171 ? -7.414 16.818 -7.763 1.00 79.62 171 VAL A C 1
ATOM 1348 O O . VAL A 1 171 ? -6.919 16.778 -8.887 1.00 79.62 171 VAL A O 1
ATOM 1351 N N . LEU A 1 172 ? -6.712 17.208 -6.700 1.00 76.19 172 LEU A N 1
ATOM 1352 C CA . LEU A 1 172 ? -5.323 17.662 -6.783 1.00 76.19 172 LEU A CA 1
ATOM 1353 C C . LEU A 1 172 ? -4.368 16.570 -7.282 1.00 76.19 172 LEU A C 1
ATOM 1355 O O . LEU A 1 172 ? -3.382 16.884 -7.940 1.00 76.19 172 LEU A O 1
ATOM 1359 N N . LEU A 1 173 ? -4.651 15.299 -7.008 1.00 73.75 173 LEU A N 1
ATOM 1360 C CA . LEU A 1 173 ? -3.791 14.197 -7.432 1.00 73.75 173 LEU A CA 1
ATOM 1361 C C . LEU A 1 173 ? -3.997 13.751 -8.874 1.00 73.75 173 LEU A C 1
ATOM 1363 O O . LEU A 1 173 ? -3.031 13.375 -9.532 1.00 73.75 173 LEU A O 1
ATOM 1367 N N . PHE A 1 174 ? -5.243 13.749 -9.348 1.00 68.81 174 PHE A N 1
ATOM 1368 C CA . PHE A 1 174 ? -5.575 13.242 -10.682 1.00 68.81 174 PHE A CA 1
ATOM 1369 C C . PHE A 1 174 ? -5.685 14.345 -11.741 1.00 68.81 174 PHE A C 1
ATOM 1371 O O . PHE A 1 174 ? -5.505 14.053 -12.921 1.00 68.81 174 PHE A O 1
ATOM 1378 N N . PHE A 1 175 ? -5.971 15.591 -11.344 1.00 65.44 175 PHE A N 1
ATOM 1379 C CA . PHE A 1 175 ? -6.152 16.715 -12.272 1.00 65.44 175 PHE A CA 1
ATOM 1380 C C . PHE A 1 175 ? -5.037 17.761 -12.210 1.00 65.44 175 PHE A C 1
ATOM 1382 O O . PHE A 1 175 ? -4.763 18.395 -13.228 1.00 65.44 175 PHE A O 1
ATOM 1389 N N . SER A 1 176 ? -4.383 17.955 -11.060 1.00 53.69 176 SER A N 1
ATOM 1390 C CA . SER A 1 176 ? -3.230 18.857 -10.979 1.00 53.69 176 SER A CA 1
ATOM 1391 C C . SER A 1 176 ? -1.948 18.118 -11.349 1.00 53.69 176 SER A C 1
ATOM 1393 O O . SER A 1 176 ? -1.706 16.997 -10.915 1.00 53.69 176 SER A O 1
ATOM 1395 N N . SER A 1 177 ? -1.132 18.781 -12.169 1.00 50.78 177 SER A N 1
ATOM 1396 C CA . SER A 1 177 ? 0.119 18.325 -12.790 1.00 50.78 177 SER A CA 1
ATOM 1397 C C . SER A 1 177 ? 1.255 18.040 -11.790 1.00 50.78 177 SER A C 1
ATOM 1399 O O . SER A 1 177 ? 2.378 18.518 -11.960 1.00 50.78 177 SER A O 1
ATOM 1401 N N . LEU A 1 178 ? 1.001 17.266 -10.733 1.00 53.06 178 LEU A N 1
ATOM 1402 C CA . LEU A 1 178 ? 2.075 16.586 -10.026 1.00 53.06 178 LEU A CA 1
ATOM 1403 C C . LEU A 1 178 ? 2.714 15.626 -11.039 1.00 53.06 178 LEU A C 1
ATOM 1405 O O . LEU A 1 178 ? 2.132 14.599 -11.377 1.00 53.06 178 LEU A O 1
ATOM 1409 N N . GLU A 1 179 ? 3.898 15.973 -11.547 1.00 56.66 179 GLU A N 1
ATOM 1410 C CA . GLU A 1 179 ? 4.726 15.176 -12.473 1.00 56.66 179 GLU A CA 1
ATOM 1411 C C . GLU A 1 179 ? 5.196 13.824 -11.877 1.00 56.66 179 GLU A C 1
ATOM 1413 O O . GLU A 1 179 ? 6.296 13.355 -12.178 1.00 56.66 179 GLU A O 1
ATOM 1418 N N . THR A 1 180 ? 4.452 13.233 -10.944 1.00 56.66 180 THR A N 1
ATOM 1419 C CA . THR A 1 180 ? 4.998 12.288 -9.969 1.00 56.66 180 THR A CA 1
ATOM 1420 C C . THR A 1 180 ? 4.365 10.901 -9.919 1.00 56.66 180 THR A C 1
ATOM 1422 O O . THR A 1 180 ? 5.087 10.019 -9.469 1.00 56.66 180 THR A O 1
ATOM 1425 N N . PRO A 1 181 ? 3.174 10.581 -10.460 1.00 63.84 181 PRO A N 1
ATOM 1426 C CA . PRO A 1 181 ? 2.871 9.181 -10.748 1.00 63.84 181 PRO A CA 1
ATOM 1427 C C . PRO A 1 181 ? 3.018 8.879 -12.243 1.00 63.84 181 PRO A C 1
ATOM 1429 O O . PRO A 1 181 ? 2.124 9.138 -13.045 1.00 63.84 181 PRO A O 1
ATOM 1432 N N . GLN A 1 182 ? 4.141 8.250 -12.601 1.00 71.31 182 GLN A N 1
ATOM 1433 C CA . GLN A 1 182 ? 4.360 7.621 -13.913 1.00 71.31 182 GLN A CA 1
ATOM 1434 C C . GLN A 1 182 ? 3.272 6.564 -14.206 1.00 71.31 182 GLN A C 1
ATOM 1436 O O . GLN A 1 182 ? 2.825 6.401 -15.345 1.00 71.31 182 GLN A O 1
ATOM 1441 N N . ASN A 1 183 ? 2.782 5.874 -13.165 1.00 75.50 183 ASN A N 1
ATOM 1442 C CA . ASN A 1 183 ? 1.632 4.973 -13.238 1.00 75.50 183 ASN A CA 1
ATOM 1443 C C . ASN A 1 183 ? 0.454 5.445 -12.358 1.00 75.50 183 ASN A C 1
ATOM 1445 O O . ASN A 1 183 ? 0.366 5.056 -11.187 1.00 75.50 183 ASN A O 1
ATOM 1449 N N . PRO A 1 184 ? -0.500 6.224 -12.906 1.00 77.19 184 PRO A N 1
ATOM 1450 C CA . PRO A 1 184 ? -1.635 6.733 -12.135 1.00 77.19 184 PRO A CA 1
ATOM 1451 C C . PRO A 1 184 ? -2.587 5.624 -11.663 1.00 77.19 184 PRO A C 1
ATOM 1453 O O . PRO A 1 184 ? -3.248 5.781 -10.641 1.00 77.19 184 PRO A O 1
ATOM 1456 N N . ILE A 1 185 ? -2.643 4.483 -12.361 1.00 80.06 185 ILE A N 1
ATOM 1457 C CA . ILE A 1 185 ? -3.528 3.363 -12.006 1.00 80.06 185 ILE A CA 1
ATOM 1458 C C . ILE A 1 185 ? -2.981 2.609 -10.790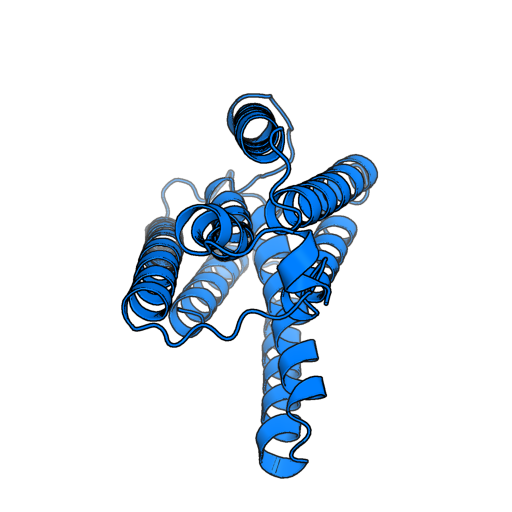 1.00 80.06 185 ILE A C 1
ATOM 1460 O O . ILE A 1 185 ? -3.741 2.281 -9.880 1.00 80.06 185 ILE A O 1
ATOM 1464 N N . ALA A 1 186 ? -1.668 2.368 -10.733 1.00 83.38 186 ALA A N 1
ATOM 1465 C CA . ALA A 1 186 ? -1.033 1.761 -9.561 1.00 83.38 186 ALA A CA 1
ATOM 1466 C C . ALA A 1 186 ? -1.171 2.655 -8.319 1.00 83.38 186 ALA A C 1
ATOM 1468 O O . ALA A 1 186 ? -1.488 2.166 -7.233 1.00 83.38 186 ALA A O 1
ATOM 1469 N N . PHE A 1 187 ? -1.018 3.971 -8.495 1.00 83.56 187 PHE A N 1
ATOM 1470 C CA . PHE A 1 187 ? -1.247 4.938 -7.427 1.00 83.56 187 PHE A CA 1
ATOM 1471 C C . PHE A 1 187 ? -2.708 4.958 -6.958 1.00 83.56 187 PHE A C 1
ATOM 1473 O O . PHE A 1 187 ? -2.972 4.880 -5.760 1.00 83.56 187 PHE A O 1
ATOM 1480 N N . ALA A 1 188 ? -3.665 4.988 -7.891 1.00 84.25 188 ALA A N 1
ATOM 1481 C CA . ALA A 1 188 ? -5.088 4.892 -7.571 1.00 84.25 188 ALA A CA 1
ATOM 1482 C C . ALA A 1 188 ? -5.409 3.595 -6.817 1.00 84.25 188 ALA A C 1
ATOM 1484 O O . ALA A 1 188 ? -6.174 3.613 -5.855 1.00 84.25 188 ALA A O 1
ATOM 1485 N N . CYS A 1 189 ? -4.785 2.480 -7.209 1.00 86.38 189 CYS A N 1
ATOM 1486 C CA . CYS A 1 189 ? -4.914 1.210 -6.508 1.00 86.38 189 CYS A CA 1
ATOM 1487 C C . CYS A 1 189 ? -4.451 1.323 -5.054 1.00 86.38 189 CYS A C 1
ATOM 1489 O O . CYS A 1 189 ? -5.207 0.947 -4.163 1.00 86.38 189 CYS A O 1
ATOM 1491 N N . PHE A 1 190 ? -3.261 1.876 -4.804 1.00 86.12 190 PHE A N 1
ATOM 1492 C CA . PHE A 1 190 ? -2.750 2.103 -3.447 1.00 86.12 190 PHE A CA 1
ATOM 1493 C C . PHE A 1 190 ? -3.685 2.995 -2.621 1.00 86.12 190 PHE A C 1
ATOM 1495 O O . PHE A 1 190 ? -4.085 2.635 -1.514 1.00 86.12 190 PHE A O 1
ATOM 1502 N N . PHE A 1 191 ? -4.092 4.125 -3.200 1.00 86.06 191 PHE A N 1
ATOM 1503 C CA . PHE A 1 191 ? -4.962 5.108 -2.562 1.00 86.06 191 PHE A CA 1
ATOM 1504 C C . PHE A 1 191 ? -6.316 4.512 -2.161 1.00 86.06 191 PHE A C 1
ATOM 1506 O O . PHE A 1 191 ? -6.738 4.624 -1.009 1.00 86.06 191 PHE A O 1
ATOM 1513 N N . ILE A 1 192 ? -6.984 3.820 -3.089 1.00 86.12 192 ILE A N 1
ATOM 1514 C CA . ILE A 1 192 ? -8.289 3.210 -2.822 1.00 86.12 192 ILE A CA 1
ATOM 1515 C C . ILE A 1 192 ? -8.152 2.089 -1.788 1.00 86.12 192 ILE A C 1
ATOM 1517 O O . ILE A 1 192 ? -9.005 1.976 -0.907 1.00 86.12 192 ILE A O 1
ATOM 1521 N N . TYR A 1 193 ? -7.083 1.289 -1.836 1.00 85.50 193 TYR A N 1
ATOM 1522 C CA . TYR A 1 193 ? -6.889 0.192 -0.883 1.00 85.50 193 TYR A CA 1
ATOM 1523 C C . TYR A 1 193 ? -6.776 0.683 0.568 1.00 85.50 193 TYR A C 1
ATOM 1525 O O . TYR A 1 193 ? -7.336 0.046 1.465 1.00 85.50 193 TYR A O 1
ATOM 1533 N N . LEU A 1 194 ? -6.119 1.831 0.772 1.00 85.12 194 LEU A N 1
ATOM 1534 C CA . LEU A 1 194 ? -5.986 2.495 2.071 1.00 85.12 194 LEU A CA 1
ATOM 1535 C C . LEU A 1 194 ? -7.287 3.163 2.534 1.00 85.12 194 LEU A C 1
ATOM 1537 O O . LEU A 1 194 ? -7.633 3.086 3.707 1.00 85.12 194 LEU A O 1
ATOM 1541 N N . ILE A 1 195 ? -8.031 3.804 1.628 1.00 85.31 195 ILE A N 1
ATOM 1542 C CA . ILE A 1 195 ? -9.203 4.620 1.995 1.00 85.31 195 ILE A CA 1
ATOM 1543 C C . ILE A 1 195 ? -10.493 3.815 2.104 1.00 85.31 195 ILE A C 1
ATOM 1545 O O . ILE A 1 195 ? -11.393 4.221 2.835 1.00 85.31 195 ILE A O 1
ATOM 1549 N N . THR A 1 196 ? -10.593 2.668 1.425 1.00 85.00 196 THR A N 1
ATOM 1550 C CA . THR A 1 196 ? -11.825 1.859 1.384 1.00 85.00 196 THR A CA 1
ATOM 1551 C C . THR A 1 196 ? -12.375 1.582 2.783 1.00 85.00 196 THR A C 1
ATOM 1553 O O . THR A 1 196 ? -13.569 1.758 3.016 1.00 85.00 196 THR A O 1
ATOM 1556 N N . ASP A 1 197 ? -11.519 1.193 3.730 1.00 82.25 197 ASP A N 1
ATOM 1557 C CA . ASP A 1 197 ? -11.963 0.902 5.091 1.00 82.25 197 ASP A CA 1
ATOM 1558 C C . ASP A 1 197 ? -12.402 2.133 5.890 1.00 82.25 197 ASP A C 1
ATOM 1560 O O . ASP A 1 197 ? -13.551 2.167 6.338 1.00 82.25 197 ASP A O 1
ATOM 1564 N N . PRO A 1 198 ? -11.558 3.163 6.074 1.00 81.31 198 PRO A N 1
ATOM 1565 C CA . PRO A 1 198 ? -11.961 4.329 6.848 1.00 81.31 198 PRO A CA 1
ATOM 1566 C C . PRO A 1 198 ? -13.132 5.086 6.201 1.00 81.31 198 PRO A C 1
ATOM 1568 O O . PRO A 1 198 ? -13.954 5.645 6.922 1.00 81.31 198 PRO A O 1
ATOM 1571 N N . PHE A 1 199 ? -13.274 5.051 4.871 1.00 83.62 199 PHE A N 1
ATOM 1572 C CA . PHE A 1 199 ? -14.421 5.633 4.170 1.00 83.62 199 PHE A CA 1
ATOM 1573 C C . PHE A 1 199 ? -15.725 4.883 4.454 1.00 83.62 199 PHE A C 1
ATOM 1575 O O . PHE A 1 199 ? -16.724 5.492 4.835 1.00 83.62 199 PHE A O 1
ATOM 1582 N N . LEU A 1 200 ? -15.734 3.556 4.310 1.00 80.94 200 LEU A N 1
ATOM 1583 C CA . LEU A 1 200 ? -16.932 2.758 4.578 1.00 80.94 200 LEU A CA 1
ATOM 1584 C C . LEU A 1 200 ? -17.323 2.794 6.067 1.00 80.94 200 LEU A C 1
ATOM 1586 O O . LEU A 1 200 ? -18.509 2.752 6.398 1.00 80.94 200 LEU A O 1
ATOM 1590 N N . ASP A 1 201 ? -16.352 2.957 6.967 1.00 77.50 201 ASP A N 1
ATOM 1591 C CA . ASP A 1 201 ? -16.593 3.140 8.401 1.00 77.50 201 ASP A CA 1
ATOM 1592 C C . ASP A 1 201 ? -17.300 4.459 8.751 1.00 77.50 201 ASP A C 1
ATOM 1594 O O . ASP A 1 201 ? -17.891 4.546 9.829 1.00 77.50 201 ASP A O 1
ATOM 1598 N N . ILE A 1 202 ? -17.278 5.479 7.885 1.00 75.62 202 ILE A N 1
ATOM 1599 C CA . ILE A 1 202 ? -18.076 6.702 8.080 1.00 75.62 202 ILE A CA 1
ATOM 1600 C C . ILE A 1 202 ? -19.568 6.394 7.915 1.00 75.62 202 ILE A C 1
ATOM 1602 O O . ILE A 1 202 ? -20.377 6.880 8.702 1.00 75.62 202 ILE A O 1
ATOM 1606 N N . TYR A 1 203 ? -19.923 5.558 6.936 1.00 74.12 203 TYR A N 1
ATOM 1607 C CA . TYR A 1 203 ? -21.315 5.250 6.598 1.00 74.12 203 TYR A CA 1
ATOM 1608 C C . TYR A 1 203 ? -21.927 4.154 7.474 1.00 74.12 203 TYR A C 1
ATOM 1610 O O . TYR A 1 203 ? -23.067 4.281 7.910 1.00 74.12 203 TYR A O 1
ATOM 1618 N N . PHE A 1 204 ? -21.189 3.070 7.731 1.00 72.06 204 PHE A N 1
ATOM 1619 C CA . PHE A 1 204 ? -21.740 1.884 8.405 1.00 72.06 204 PHE A CA 1
ATOM 1620 C C . PHE A 1 204 ? -21.605 1.905 9.930 1.00 72.06 204 PHE A C 1
ATOM 1622 O O . PHE A 1 204 ? -22.240 1.109 10.618 1.00 72.06 204 PHE A O 1
ATOM 1629 N N . SER A 1 205 ? -20.785 2.795 10.486 1.00 65.81 205 SER A N 1
ATOM 1630 C CA . SER A 1 205 ? -20.588 2.872 11.930 1.00 65.81 205 SER A CA 1
ATOM 1631 C C . SER A 1 205 ? -21.429 4.002 12.516 1.00 65.81 205 SER A C 1
ATOM 1633 O O . SER A 1 205 ? -21.110 5.171 12.321 1.00 65.81 205 SER A O 1
ATOM 1635 N N . GLY A 1 206 ? -22.463 3.665 13.288 1.00 59.84 206 GLY A N 1
ATOM 1636 C CA . GLY A 1 206 ? -23.261 4.649 14.036 1.00 59.84 206 GLY A CA 1
ATOM 1637 C C . GLY A 1 206 ? -22.561 5.218 15.278 1.00 59.84 206 GLY A C 1
ATOM 1638 O O . GLY A 1 206 ? -23.027 6.200 15.839 1.00 59.84 206 GLY A O 1
ATOM 1639 N N . LEU A 1 207 ? -21.435 4.626 15.694 1.00 61.16 207 LEU A N 1
ATOM 1640 C CA . LEU A 1 207 ? -20.682 5.052 16.877 1.00 61.16 207 LEU A CA 1
ATOM 1641 C C . LEU A 1 207 ? -20.055 6.427 16.650 1.00 61.16 207 LEU A C 1
ATOM 1643 O O . LEU A 1 207 ? -19.307 6.630 15.681 1.00 61.16 207 LEU A O 1
ATOM 1647 N N . SER A 1 208 ? -20.330 7.351 17.561 1.00 60.72 208 SER A N 1
ATOM 1648 C CA . SER A 1 208 ? -19.660 8.647 17.602 1.00 60.72 208 SER A CA 1
ATOM 1649 C C . SER A 1 208 ? -18.168 8.480 17.920 1.00 60.72 208 SER A C 1
ATOM 1651 O O . SER A 1 208 ? -17.715 7.440 18.406 1.00 60.72 208 SER A O 1
ATOM 1653 N N . VAL A 1 209 ? -17.372 9.511 17.621 1.00 61.41 209 VAL A N 1
ATOM 1654 C CA . VAL A 1 209 ? -15.923 9.506 17.884 1.00 61.41 209 V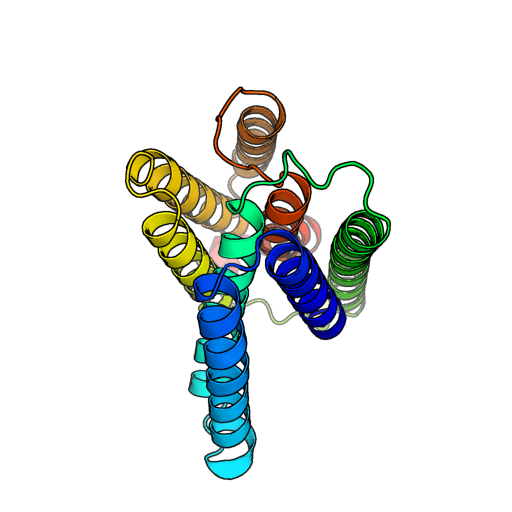AL A CA 1
ATOM 1655 C C . VAL A 1 209 ? -15.663 9.212 19.360 1.00 61.41 209 VAL A C 1
ATOM 1657 O O . VAL A 1 209 ? -14.887 8.322 19.678 1.00 61.41 209 VAL A O 1
ATOM 1660 N N . THR A 1 210 ? -16.377 9.874 20.267 1.00 58.94 210 THR A N 1
ATOM 1661 C CA . THR A 1 210 ? -16.218 9.710 21.718 1.00 58.94 210 THR A CA 1
ATOM 1662 C C . THR A 1 210 ? -16.603 8.319 22.220 1.00 58.94 210 THR A C 1
ATOM 1664 O O . THR A 1 210 ? -15.983 7.832 23.159 1.00 58.94 210 THR A O 1
ATOM 1667 N N . GLU A 1 211 ? -17.568 7.647 21.589 1.00 60.62 211 GLU A N 1
ATOM 1668 C CA . GLU A 1 211 ? -17.962 6.275 21.943 1.00 60.62 211 GLU A CA 1
ATOM 1669 C C . GLU A 1 211 ? -16.957 5.218 21.476 1.00 60.62 211 GLU A C 1
ATOM 1671 O O . GLU A 1 211 ? -16.879 4.156 22.082 1.00 60.62 211 GLU A O 1
ATOM 1676 N N . ARG A 1 212 ? -16.161 5.491 20.431 1.00 60.81 212 ARG A N 1
ATOM 1677 C CA . ARG A 1 212 ? -15.083 4.577 20.006 1.00 60.81 212 ARG A CA 1
ATOM 1678 C C . ARG A 1 212 ? -13.888 4.576 20.958 1.00 60.81 212 ARG A C 1
ATOM 1680 O O . ARG A 1 212 ? -13.193 3.569 21.018 1.00 60.81 212 ARG A O 1
ATOM 1687 N N . TRP A 1 213 ? -13.626 5.696 21.633 1.00 60.06 213 TRP A N 1
ATOM 1688 C CA . TRP A 1 213 ? -12.448 5.913 22.487 1.00 60.06 213 TRP A CA 1
ATOM 1689 C C . TRP A 1 213 ? -12.710 5.678 23.986 1.00 60.06 213 TRP A C 1
ATOM 1691 O O . TRP A 1 213 ? -11.829 5.957 24.799 1.00 60.06 213 TRP A O 1
ATOM 1701 N N . LYS A 1 214 ? -13.906 5.201 24.346 1.00 51.62 214 LYS A N 1
ATOM 1702 C CA . LYS A 1 214 ? -14.317 4.898 25.722 1.00 51.62 214 LYS A CA 1
ATOM 1703 C C . LYS A 1 214 ? -14.111 3.420 26.039 1.00 51.62 214 LYS A C 1
ATOM 1705 O O . LYS A 1 214 ? -13.702 3.139 27.184 1.00 51.62 214 LYS A O 1
#

Radius of gyration: 17.78 Å; chains: 1; bounding box: 42×41×52 Å

Foldseek 3Di:
DVVLLVVLLLLLLVVLCVVVVDVVSVVLSVVLVVLLVVLVCCVPPVVNPVVSLLSNLLSSLQSLLLSFFPADVPPPPPPSVVVSLVSLVVVLVVLLVVLVVCLVVVVDDQADDLADSSRVSSLNSNLVNQCVRCVPCSVVVVVLSVLLSVLSSCLQLLPPCSVVSVVVNVCCLPPNPPVGGSPVSSVVSSSSNSVSNSNVCNVRPPDHSVRNVD

Sequence (214 aa):
ARFNLLVAICLGLYVRWEKTANSLILVIFILGLFVLGIASILYYYFSMEAASLSLSNLWFGFLLGLLCFLDNSSFKNDVKEEITKYLLLTSIVIRILCALVERISGYVRHKPTLLTSVEFLELVGFAIASTIMLVEKSLSIILLVVALAMLLIELRMKSFLAIPNLVNFAVLLFFSSLETPQNPIAFACFFIYLITDPFLDIYFSGLSVTERWK